Protein AF-A0AAN5PKY9-F1 (afdb_monomer)

Organism: Legionella pneumophila (NCBI:txid446)

Sequence (324 aa):
GQVLLGRAPAGTLLIATRYSKPISQLMADTLKPSDNLYADSLYLHAAAKIKGSPVDWKQAQPVIKNFLQQQTGIDLKDSNFTDGSGLSRYNLVTPAQTMALLKFLYQRFPLSYEYIAALPISGRDGTLQKRFKTPNQQGFVRAKTGTMTGMNSLSGYLYTANGHTLAFAMYINRLPGKPAGPGRPLLDALCTYFLQQSPTSSRLARVLSPHSRIKFQFNPTQIELQRVHQAKWRRLETAVRQVLRGQDVNVVYRGNELIVTDNQSNANSVWKALQSIGKKYSFAVALSSKVMPVTPSGKPLLLWVQAPLSENKAERTWIIREAV

Foldseek 3Di:
DDDDDDDDDPPDDDPDDDDDDDPLVLLLVCFQQLDQVSQQVVQQVVQCVQVVHGDDLVSSWVSVQVVCCQQQVQDCVVATDSGRSPPDPNGDDDFVSLLSVQVCLCQANPCSVSNQVSFHFACVGGPRVPHQNDPLRGRQDGWGWDWDAFKTKIWHWGQAPQGDIHTGIDIGGRDHDGRPDPVVVVVSVVSVVRNDDDPPPPPPPPPNDNDPHTPVVVDQDPVRVVVVLVVLQVVVLVLLCVLCPPPQWDWDDDDQKIKIKDQDPQPCSSVVSQQVCQVVAAKEKEKEAQDDRDDDDDDDHYHYDYHPDDPRRRIMIIIIHGDD

Radius of gyration: 29.83 Å; Cα contacts (8 Å, |Δi|>4): 464; chains: 1; bounding box: 67×59×76 Å

Mean predicted aligned error: 12.66 Å

Nearest PDB structures (foldseek):
  2exb-assembly1_A  TM=8.817E-01  e=1.622E-11  Escherichia coli
  3a3e-assembly1_B  TM=8.773E-01  e=4.771E-11  Haemophilus influenzae
  1w8y-assembly4_D  TM=8.716E-01  e=5.065E-11  Actinomadura sp. R39
  3a3d-assembly1_A  TM=8.834E-01  e=7.705E-11  Haemophilus influenzae
  3a3e-assembly1_A  TM=8.651E-01  e=6.437E-11  Haemophilus influenzae

Secondary structure (DSSP, 8-state):
------PPPTT-------PPPPHHHHHHHHHTTT-HHHHHHHHHHHHHHHHTS---HHHHHHHHHHHHHHHH----TT-B-S-SSS-STT-B--HHHHHHHHHHHHHT-TTHHHHHHHS-BTTTSGGGTTS--STTTTTSEEEEEEEETTEEEEEEEEE-TTS-EEEEEEEEE---S-TTSTHHHHHHHHHHHHHH------S-------PPPPGGGGSPPHHHHHHHHHHHHHHHHHHHHHHTTTSSEEEEEETTEEEEEE--S-THHHHHHHHHHTTTS-EEEEEEESS--S---SSSEEEEEEPP--S-TT-EEEEEEE--

InterPro domains:
  IPR000667 Peptidase S13, D-Ala-D-Ala carboxypeptidase C [PF02113] (1-174)
  IPR000667 Peptidase S13, D-Ala-D-Ala carboxypeptidase C [PR00922] (14-36)
  IPR000667 Peptidase S13, D-Ala-D-Ala carboxypeptidase C [PR00922] (73-87)
  IPR000667 Peptidase S13, D-Ala-D-Ala carboxypeptidase C [PR00922] (88-102)
  IPR000667 Peptidase S13, D-Ala-D-Ala carboxypeptidase C [PR00922] (151-164)
  IPR000667 Peptidase S13, D-Ala-D-Ala carboxypeptidase C [PTHR30023] (5-195)
  IPR000667 Peptidase S13, D-Ala-D-Ala carboxypeptidase C [TIGR00666] (2-173)
  IPR012338 Beta-lactamase/transpeptidase-like [G3DSA:3.40.710.10] (2-182)
  IPR012338 Beta-lactamase/transpeptidase-like [SSF56601] (6-197)

Solvent-accessible surface area (backbone atoms only — not comparable to full-atom values): 18709 Å² total; per-residue (Å²): 136,87,89,79,91,81,77,85,65,87,91,66,82,84,88,80,86,84,80,76,78,56,68,67,55,48,44,29,64,21,44,16,76,60,35,46,68,53,28,34,51,51,42,43,50,51,24,16,62,74,72,72,45,90,56,55,58,82,62,23,30,62,50,46,53,52,50,50,28,72,71,68,70,52,86,51,88,87,45,38,55,65,60,50,54,66,81,54,88,72,47,35,78,52,49,67,54,51,30,52,48,49,50,46,37,70,67,64,42,94,56,29,67,46,53,57,64,16,31,10,27,17,35,68,33,49,83,25,34,91,39,50,71,51,86,92,35,38,67,37,29,32,37,46,78,46,73,40,76,24,32,32,34,45,34,38,40,36,49,20,80,76,74,48,78,44,69,43,46,48,79,45,68,83,44,85,67,57,47,87,34,75,56,54,61,51,54,52,50,52,52,53,55,53,34,72,42,70,79,84,70,81,67,67,76,71,72,79,66,84,62,77,82,46,75,73,76,75,51,78,47,73,66,52,50,49,48,53,50,50,51,53,48,52,52,50,52,52,51,52,55,58,59,47,58,93,52,79,60,48,81,45,81,54,95,81,33,40,39,37,40,34,60,48,92,64,64,50,57,64,54,52,40,50,37,72,46,25,83,83,43,72,36,31,34,38,38,36,22,77,62,89,70,66,84,85,68,78,45,38,48,70,47,80,42,77,44,78,96,64,97,56,92,45,52,34,40,39,40,36,33,71,57,129

pLDDT: mean 87.16, std 11.8, range [44.19, 98.56]

Structure (mmCIF, N/CA/C/O backbone):
data_AF-A0AAN5PKY9-F1
#
_entry.id   AF-A0AAN5PKY9-F1
#
loop_
_atom_site.group_PDB
_atom_site.id
_atom_site.type_symbol
_atom_site.label_atom_id
_atom_site.label_alt_id
_atom_site.label_comp_id
_atom_site.label_asym_id
_atom_site.label_entity_id
_atom_site.label_seq_id
_atom_site.pdbx_PDB_ins_code
_atom_site.Cartn_x
_atom_site.Cartn_y
_atom_site.Cartn_z
_atom_site.occupancy
_atom_site.B_iso_or_equiv
_atom_site.auth_seq_id
_atom_site.auth_comp_id
_atom_site.auth_asym_id
_atom_site.auth_atom_id
_atom_site.pdbx_PDB_model_num
ATOM 1 N N . GLY A 1 1 ? -25.623 32.257 1.747 1.00 72.62 1 GLY A N 1
ATOM 2 C CA . GLY A 1 1 ? -24.844 32.260 3.004 1.00 72.62 1 GLY A CA 1
ATOM 3 C C . GLY A 1 1 ? -23.368 32.081 2.698 1.00 72.62 1 GLY A C 1
ATOM 4 O O . GLY A 1 1 ? -23.055 31.619 1.607 1.00 72.62 1 GLY A O 1
ATOM 5 N N . GLN A 1 2 ? -22.480 32.454 3.624 1.00 87.69 2 GLN A N 1
ATOM 6 C CA . GLN A 1 2 ? -21.031 32.233 3.504 1.00 87.69 2 GLN A CA 1
ATOM 7 C C . GLN A 1 2 ? -20.651 30.827 3.987 1.00 87.69 2 GLN A C 1
ATOM 9 O O . GLN A 1 2 ? -21.171 30.353 4.994 1.00 87.69 2 GLN A O 1
ATOM 14 N N . VAL A 1 3 ? -19.738 30.172 3.271 1.00 89.06 3 VAL A N 1
ATOM 15 C CA . VAL A 1 3 ? -19.136 28.893 3.670 1.00 89.06 3 VAL A CA 1
ATOM 16 C C . VAL A 1 3 ? -17.779 29.190 4.302 1.00 89.06 3 VAL A C 1
ATOM 18 O O . VAL A 1 3 ? -16.943 29.837 3.675 1.00 89.06 3 VAL A O 1
ATOM 21 N N . LEU A 1 4 ? -17.562 28.722 5.533 1.00 90.56 4 LEU A N 1
ATOM 22 C CA . LEU A 1 4 ? -16.325 28.925 6.290 1.00 90.56 4 LEU A CA 1
ATOM 23 C C . LEU A 1 4 ? -15.655 27.579 6.586 1.00 90.56 4 LEU A C 1
ATOM 25 O O . LEU A 1 4 ? -16.327 26.575 6.820 1.00 90.56 4 LEU A O 1
ATOM 29 N N . LEU A 1 5 ? -14.322 27.563 6.595 1.00 91.44 5 LEU A N 1
ATOM 30 C CA . LEU A 1 5 ? -13.541 26.402 7.021 1.00 91.44 5 LEU A CA 1
ATOM 31 C C . LEU A 1 5 ? -13.470 26.353 8.553 1.00 91.44 5 LEU A C 1
ATOM 33 O O . LEU A 1 5 ? -13.249 27.374 9.200 1.00 91.44 5 LEU A O 1
ATOM 37 N N . GLY A 1 6 ? -13.606 25.164 9.139 1.00 88.94 6 GLY A N 1
ATOM 38 C CA . GLY A 1 6 ? -13.540 24.988 10.589 1.00 88.94 6 GLY A CA 1
ATOM 39 C C . GLY A 1 6 ? -13.544 23.523 11.019 1.00 88.94 6 GLY A C 1
ATOM 40 O O . GLY A 1 6 ? -13.709 22.616 10.204 1.00 88.94 6 GLY A O 1
ATOM 41 N N . ARG A 1 7 ? -13.350 23.287 12.320 1.00 87.06 7 ARG A N 1
ATOM 42 C CA . ARG A 1 7 ? -13.553 21.970 12.941 1.00 87.06 7 ARG A CA 1
ATOM 43 C C . ARG A 1 7 ? -14.982 21.877 13.461 1.00 87.06 7 ARG A C 1
ATOM 45 O O . ARG A 1 7 ? -15.499 22.855 13.992 1.00 87.06 7 ARG A O 1
ATOM 52 N N . ALA A 1 8 ? -15.592 20.700 13.347 1.00 87.94 8 ALA A N 1
ATOM 53 C CA . ALA A 1 8 ? -16.882 20.445 13.978 1.00 87.94 8 ALA A CA 1
ATOM 54 C C . ALA A 1 8 ? -16.755 20.611 15.510 1.00 87.94 8 ALA A C 1
ATOM 56 O O . ALA A 1 8 ? -15.845 20.011 16.094 1.00 87.94 8 ALA A O 1
ATOM 57 N N . PRO A 1 9 ? -17.619 21.410 16.165 1.00 88.12 9 PRO A N 1
ATOM 58 C CA . PRO A 1 9 ? -17.618 21.541 17.619 1.00 88.12 9 PRO A CA 1
ATOM 59 C C . PRO A 1 9 ? -17.836 20.203 18.336 1.00 88.12 9 PRO A C 1
ATOM 61 O O . PRO A 1 9 ? -18.469 19.281 17.808 1.00 88.12 9 PRO A O 1
ATOM 64 N N . ALA A 1 10 ? -17.339 20.109 19.569 1.00 86.12 10 ALA A N 1
ATOM 65 C CA . ALA A 1 10 ? -17.632 18.975 20.439 1.00 86.12 10 ALA A CA 1
ATOM 66 C C . ALA A 1 10 ? -19.144 18.897 20.730 1.00 86.12 10 ALA A C 1
ATOM 68 O O . ALA A 1 10 ? -19.804 19.923 20.871 1.00 86.12 10 ALA A O 1
ATOM 69 N N . GLY A 1 11 ? -19.692 17.680 20.808 1.00 84.94 11 GLY A N 1
ATOM 70 C CA . GLY A 1 11 ? -21.125 17.459 21.055 1.00 84.94 11 GLY A CA 1
ATOM 71 C C . GLY A 1 11 ? -22.032 17.628 19.828 1.00 84.94 11 GLY A C 1
ATOM 72 O O . GLY A 1 11 ? -23.251 17.616 19.969 1.00 84.94 11 GLY A O 1
ATOM 73 N N . THR A 1 12 ? -21.467 17.769 18.626 1.00 88.75 12 THR A N 1
ATOM 74 C CA . THR A 1 12 ? -22.249 17.808 17.381 1.00 88.75 12 THR A CA 1
ATOM 75 C C . THR A 1 12 ? -22.923 16.466 17.079 1.00 88.75 12 THR A C 1
ATOM 77 O O . THR A 1 12 ? -22.346 15.396 17.277 1.00 88.75 12 THR A O 1
ATOM 80 N N . LEU A 1 13 ? -24.159 16.523 16.570 1.00 89.19 13 LEU A N 1
ATOM 81 C CA . LEU A 1 13 ? -24.895 15.342 16.124 1.00 89.19 13 LEU A CA 1
ATOM 82 C C . LEU A 1 13 ? -24.312 14.827 14.799 1.00 89.19 13 LEU A C 1
ATOM 84 O O . LEU A 1 13 ? -24.283 15.546 13.801 1.00 89.19 13 LEU A O 1
ATOM 88 N N . LEU A 1 14 ? -23.880 13.565 14.774 1.00 87.06 14 LEU A N 1
ATOM 89 C CA . LEU A 1 14 ? -23.449 12.889 13.552 1.00 87.06 14 LEU A CA 1
ATOM 90 C C . LEU A 1 14 ? -24.666 12.581 12.668 1.00 87.06 14 LEU A C 1
ATOM 92 O O . LEU A 1 14 ? -25.449 11.691 12.984 1.00 87.06 14 LEU A O 1
ATOM 96 N N . 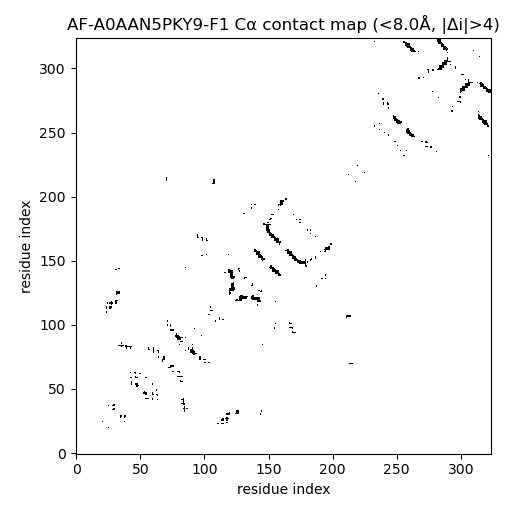ILE A 1 15 ? -24.803 13.300 11.552 1.00 92.00 15 ILE A N 1
ATOM 97 C CA . ILE A 1 15 ? -25.944 13.145 10.632 1.00 92.00 15 ILE A CA 1
ATOM 98 C C . ILE A 1 15 ? -25.708 12.008 9.627 1.00 92.00 15 ILE A C 1
ATOM 100 O O . ILE A 1 15 ? -26.628 11.263 9.301 1.00 92.00 15 ILE A O 1
ATOM 104 N N . ALA A 1 16 ? -24.478 11.852 9.130 1.00 89.12 16 ALA A N 1
ATOM 105 C CA . ALA A 1 16 ? -24.133 10.822 8.153 1.00 89.12 16 ALA A CA 1
ATOM 106 C C . ALA A 1 16 ? -22.654 10.433 8.243 1.00 89.12 16 ALA A C 1
ATOM 108 O O . ALA A 1 16 ? -21.799 11.249 8.580 1.00 89.12 16 ALA A O 1
ATOM 109 N N . THR A 1 17 ? -22.345 9.182 7.893 1.00 90.75 17 THR A N 1
ATOM 110 C CA . THR A 1 17 ? -20.971 8.686 7.736 1.00 90.75 17 THR A CA 1
ATOM 111 C C . THR A 1 17 ? -20.800 8.090 6.349 1.00 90.75 17 THR A C 1
ATOM 113 O O . THR A 1 17 ? -21.673 7.374 5.863 1.00 90.75 17 THR A O 1
ATOM 116 N N . ARG A 1 18 ? -19.649 8.346 5.725 1.00 91.75 18 ARG A N 1
ATOM 117 C CA . ARG A 1 18 ? -19.259 7.733 4.457 1.00 91.75 18 ARG A CA 1
ATOM 118 C C . ARG A 1 18 ? -17.871 7.129 4.590 1.00 91.75 18 ARG A C 1
ATOM 120 O O . ARG A 1 18 ? -16.939 7.802 5.021 1.00 91.75 18 ARG A O 1
ATOM 127 N N . TYR A 1 19 ? -17.740 5.876 4.180 1.00 90.56 19 TYR A N 1
ATOM 128 C CA . TYR A 1 19 ? -16.465 5.168 4.161 1.00 90.56 19 TYR A CA 1
ATOM 129 C C . TYR A 1 19 ? -15.865 5.192 2.753 1.00 90.56 19 TYR A C 1
ATOM 131 O O . TYR A 1 19 ? -16.588 5.176 1.755 1.00 90.56 19 TYR A O 1
ATOM 139 N N . SER A 1 20 ? -14.535 5.246 2.668 1.00 92.12 20 SER A N 1
ATOM 140 C CA . SER A 1 20 ? -13.818 5.051 1.407 1.00 92.12 20 SER A CA 1
ATOM 141 C C . SER A 1 20 ? -13.892 3.589 0.955 1.00 92.12 20 SER A C 1
ATOM 143 O O . SER A 1 20 ? -14.280 2.700 1.717 1.00 92.12 20 SER A O 1
ATOM 145 N N . LYS A 1 21 ? -13.411 3.317 -0.264 1.00 93.06 21 LYS A N 1
ATOM 146 C CA . LYS A 1 21 ? -13.071 1.949 -0.673 1.00 93.06 21 LYS A CA 1
ATOM 147 C C . LYS A 1 21 ? -12.042 1.333 0.297 1.00 93.06 21 LYS A C 1
ATOM 149 O O . LYS A 1 21 ? -11.255 2.073 0.900 1.00 93.06 21 LYS A O 1
ATOM 154 N N . PRO A 1 22 ? -12.018 -0.004 0.446 1.00 92.38 22 PRO A N 1
ATOM 155 C CA . PRO A 1 22 ? -10.980 -0.684 1.213 1.00 92.38 22 PRO A CA 1
ATOM 156 C C . PRO A 1 22 ? -9.602 -0.512 0.561 1.00 92.38 22 PRO A C 1
ATOM 158 O O . PRO A 1 22 ? -9.492 -0.321 -0.652 1.00 92.38 22 PRO A O 1
ATOM 161 N N . ILE A 1 23 ? -8.535 -0.648 1.359 1.00 93.25 23 ILE A N 1
ATOM 162 C CA . ILE A 1 23 ? -7.153 -0.467 0.885 1.00 93.25 23 ILE A CA 1
ATOM 163 C C . ILE A 1 23 ? -6.795 -1.397 -0.284 1.00 93.25 23 ILE A C 1
ATOM 165 O O . ILE A 1 23 ? -6.060 -0.989 -1.173 1.00 93.25 23 ILE A O 1
ATOM 169 N N . SER A 1 24 ? -7.364 -2.605 -0.337 1.00 91.75 24 SER A N 1
ATOM 170 C CA . SER A 1 24 ? -7.172 -3.556 -1.440 1.00 91.75 24 SER A CA 1
ATOM 171 C C . SER A 1 24 ? -7.603 -3.002 -2.799 1.00 91.75 24 SER A C 1
ATOM 173 O O . SER A 1 24 ? -6.947 -3.272 -3.800 1.00 91.75 24 SER A O 1
ATOM 175 N N . GLN A 1 25 ? -8.660 -2.189 -2.836 1.00 93.19 25 GLN A N 1
ATOM 176 C CA . GLN A 1 25 ? -9.119 -1.524 -4.057 1.00 93.19 25 GLN A CA 1
ATOM 177 C C . GLN A 1 25 ? -8.370 -0.214 -4.298 1.00 93.19 25 GLN A C 1
ATOM 179 O O . GLN A 1 25 ? -7.956 0.049 -5.424 1.00 93.19 25 GLN A O 1
ATOM 184 N N . LEU A 1 26 ? -8.128 0.569 -3.238 1.00 96.38 26 LEU A N 1
ATOM 185 C CA . LEU A 1 26 ? -7.355 1.810 -3.346 1.00 96.38 26 LEU A CA 1
ATOM 186 C C . LEU A 1 26 ? -5.945 1.549 -3.891 1.00 96.38 26 LEU A C 1
ATOM 188 O O . LEU A 1 26 ? -5.447 2.355 -4.661 1.00 96.38 26 LEU A O 1
ATOM 192 N N . MET A 1 27 ? -5.321 0.409 -3.569 1.00 96.38 27 MET A N 1
ATOM 193 C CA . MET A 1 27 ? -4.035 0.022 -4.161 1.00 96.38 27 MET A CA 1
ATOM 194 C C . MET A 1 27 ? -4.090 -0.021 -5.691 1.00 96.38 27 MET A C 1
ATOM 196 O O . MET A 1 27 ? -3.160 0.457 -6.334 1.00 96.38 27 MET A O 1
ATOM 200 N N . ALA A 1 28 ? -5.151 -0.577 -6.283 1.00 96.12 28 ALA A N 1
ATOM 201 C CA . ALA A 1 28 ? -5.294 -0.642 -7.737 1.00 96.12 28 ALA A CA 1
ATOM 202 C C . ALA A 1 28 ? -5.573 0.743 -8.338 1.00 96.12 28 ALA A C 1
ATOM 204 O O . ALA A 1 28 ? -4.950 1.091 -9.344 1.00 96.12 28 ALA A O 1
ATOM 205 N N . ASP A 1 29 ? -6.433 1.534 -7.683 1.00 96.88 29 ASP A N 1
ATOM 206 C CA . ASP A 1 29 ? -6.721 2.926 -8.056 1.00 96.88 29 ASP A CA 1
ATOM 207 C C . ASP A 1 29 ? -5.441 3.789 -8.027 1.00 96.88 29 ASP A C 1
ATOM 209 O O . ASP A 1 29 ? -5.276 4.670 -8.863 1.00 96.88 29 ASP A O 1
ATOM 213 N N . THR A 1 30 ? -4.486 3.494 -7.137 1.00 98.00 30 THR A N 1
ATOM 214 C CA . THR A 1 30 ? -3.185 4.180 -7.079 1.00 98.00 30 THR A CA 1
ATOM 215 C C . THR A 1 30 ? -2.182 3.627 -8.098 1.00 98.00 30 THR A C 1
ATOM 217 O O . THR A 1 30 ? -1.585 4.370 -8.880 1.00 98.00 30 THR A O 1
ATOM 220 N N . LEU A 1 31 ? -1.934 2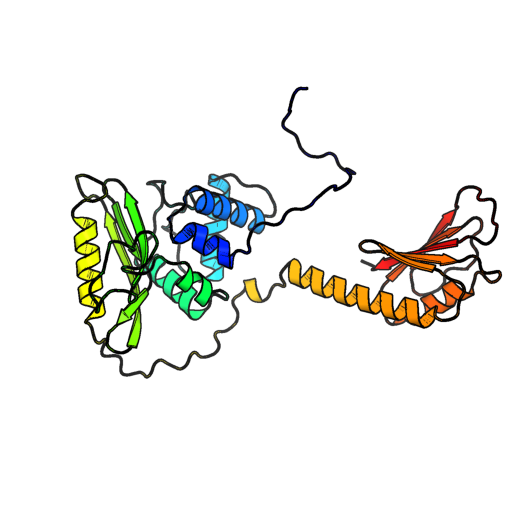.313 -8.086 1.00 98.19 31 LEU A N 1
ATOM 221 C CA . LEU A 1 31 ? -0.775 1.707 -8.751 1.00 98.19 31 LEU A CA 1
ATOM 222 C C . LEU A 1 31 ? -0.957 1.551 -10.263 1.00 98.19 31 LEU A C 1
ATOM 224 O O . LEU A 1 31 ? 0.016 1.764 -10.995 1.00 98.19 31 LEU A O 1
ATOM 228 N N . LYS A 1 32 ? -2.166 1.207 -10.740 1.00 97.50 32 LYS A N 1
ATOM 229 C CA . LYS A 1 32 ? -2.429 0.994 -12.175 1.00 97.50 32 LYS A CA 1
ATOM 230 C C . LYS A 1 32 ? -2.289 2.278 -12.996 1.00 97.50 32 LYS A C 1
ATOM 232 O O . LYS A 1 32 ? -1.519 2.256 -13.962 1.00 97.50 32 LYS A O 1
ATOM 237 N N . PRO A 1 33 ? -2.981 3.383 -12.652 1.00 97.44 33 PRO A N 1
ATOM 238 C CA . PRO A 1 33 ? -2.837 4.638 -13.383 1.00 97.44 33 PRO A CA 1
ATOM 239 C C . PRO A 1 33 ? -1.611 5.446 -12.944 1.00 97.44 33 PRO A C 1
ATOM 241 O O . PRO A 1 33 ? -1.231 6.369 -13.657 1.00 97.44 33 PRO A O 1
ATOM 244 N N . SER A 1 34 ? -0.957 5.087 -11.829 1.00 97.00 34 SER A N 1
ATOM 245 C CA . SER A 1 34 ? 0.075 5.908 -11.184 1.00 97.00 34 SER A CA 1
ATOM 246 C C . SER A 1 34 ? -0.478 7.234 -10.651 1.00 97.00 34 SER A C 1
ATOM 248 O O . SER A 1 34 ? 0.081 8.291 -10.937 1.00 97.00 34 SER A O 1
ATOM 250 N N . ASP A 1 35 ? -1.581 7.175 -9.903 1.00 98.12 35 ASP A N 1
ATOM 251 C CA . ASP A 1 35 ? -2.239 8.366 -9.367 1.00 98.12 35 ASP A CA 1
ATOM 252 C C . ASP A 1 35 ? -1.440 8.964 -8.198 1.00 98.12 35 ASP A C 1
ATOM 254 O O . ASP A 1 35 ? -1.306 8.366 -7.125 1.00 98.12 35 ASP A O 1
ATOM 258 N N . ASN A 1 36 ? -0.894 10.160 -8.425 1.00 97.38 36 ASN A N 1
ATOM 259 C CA . ASN A 1 36 ? -0.038 10.837 -7.456 1.00 97.38 36 ASN A CA 1
ATOM 260 C C . ASN A 1 36 ? -0.828 11.322 -6.238 1.00 97.38 36 ASN A C 1
ATOM 262 O O . ASN A 1 36 ? -0.337 11.202 -5.119 1.00 97.38 36 ASN A O 1
ATOM 266 N N . LEU A 1 37 ? -2.059 11.810 -6.433 1.00 97.06 37 LEU A N 1
ATOM 267 C CA . LEU A 1 37 ? -2.887 12.331 -5.346 1.00 97.06 37 LEU A CA 1
ATOM 268 C C . LEU A 1 37 ? -3.237 11.222 -4.353 1.00 97.06 37 LEU A C 1
ATOM 270 O O . LEU A 1 37 ? -3.158 11.429 -3.140 1.00 97.06 37 LEU A O 1
ATOM 274 N N . TYR A 1 38 ? -3.587 10.037 -4.853 1.00 97.38 38 TYR A N 1
ATOM 275 C CA . TYR A 1 38 ? -3.834 8.876 -4.006 1.00 97.38 38 TYR A CA 1
ATOM 276 C C . TYR A 1 38 ? -2.560 8.437 -3.281 1.00 97.38 38 TYR A C 1
ATOM 278 O O . TYR A 1 38 ? -2.612 8.186 -2.077 1.00 97.38 38 TYR A O 1
ATOM 286 N N . ALA A 1 39 ? -1.422 8.363 -3.978 1.00 98.00 39 ALA A N 1
ATOM 287 C CA . ALA A 1 39 ? -0.153 7.953 -3.374 1.00 98.00 39 ALA A CA 1
ATOM 288 C C . ALA A 1 39 ? 0.259 8.883 -2.219 1.00 98.00 39 ALA A C 1
ATOM 290 O O . ALA A 1 39 ? 0.566 8.422 -1.119 1.00 98.00 39 ALA A O 1
ATOM 291 N N . ASP A 1 40 ? 0.175 10.189 -2.446 1.00 98.06 40 ASP A N 1
ATOM 292 C CA . ASP A 1 40 ? 0.505 11.233 -1.483 1.00 98.06 40 ASP A CA 1
ATOM 293 C C . ASP A 1 40 ? -0.478 11.289 -0.303 1.00 98.06 40 ASP A C 1
ATOM 295 O O . ASP A 1 40 ? -0.070 11.379 0.859 1.00 98.06 40 ASP A O 1
ATOM 299 N N . SER A 1 41 ? -1.778 11.139 -0.575 1.00 96.94 41 SER A N 1
ATOM 300 C CA . SER A 1 41 ? -2.807 11.075 0.470 1.00 96.94 41 SER A CA 1
ATOM 301 C C . SER A 1 41 ? -2.628 9.848 1.362 1.00 96.94 41 SER A C 1
ATOM 303 O O . SER A 1 41 ? -2.716 9.951 2.586 1.00 96.94 41 SER A O 1
ATOM 305 N N . LEU A 1 42 ? -2.345 8.683 0.769 1.00 96.88 42 LEU A N 1
ATOM 306 C CA . LEU A 1 42 ? -2.083 7.447 1.508 1.00 96.88 42 LEU A CA 1
ATOM 307 C C . LEU A 1 42 ? -0.800 7.549 2.337 1.00 96.88 42 LEU A C 1
ATOM 309 O O . LEU A 1 42 ? -0.779 7.074 3.471 1.00 96.88 42 LEU A O 1
ATOM 313 N N . TYR A 1 43 ? 0.239 8.192 1.803 1.00 97.75 43 TYR A N 1
ATOM 314 C CA . TYR A 1 43 ? 1.507 8.418 2.490 1.00 97.75 43 TYR A CA 1
ATOM 315 C C . TYR A 1 43 ? 1.337 9.261 3.760 1.00 97.75 43 TYR A C 1
ATOM 317 O O . TYR A 1 43 ? 1.694 8.817 4.856 1.00 97.75 43 TYR A O 1
ATOM 325 N N . LEU A 1 44 ? 0.708 10.436 3.643 1.00 98.00 44 LEU A N 1
ATOM 326 C CA . LEU A 1 44 ? 0.430 11.302 4.791 1.00 98.00 44 LEU A CA 1
ATOM 327 C C . LEU A 1 44 ? -0.557 10.656 5.770 1.00 98.00 44 LEU A C 1
ATOM 329 O O . LEU A 1 44 ? -0.361 10.739 6.983 1.00 98.00 44 LEU A O 1
ATOM 333 N N . HIS A 1 45 ? -1.587 9.966 5.269 1.00 96.19 45 HIS A N 1
ATOM 334 C CA . HIS A 1 45 ? -2.549 9.263 6.118 1.00 96.19 45 HIS A CA 1
ATOM 335 C C . HIS A 1 45 ? -1.887 8.142 6.930 1.00 96.19 45 HIS A C 1
ATOM 337 O O . HIS A 1 45 ? -2.141 8.017 8.130 1.00 96.19 45 HIS A O 1
ATOM 343 N N . ALA A 1 46 ? -1.015 7.345 6.306 1.00 96.19 46 ALA A N 1
ATOM 344 C CA . ALA A 1 46 ? -0.265 6.298 6.990 1.00 96.19 46 ALA A CA 1
ATOM 345 C C . ALA A 1 46 ? 0.641 6.889 8.076 1.00 96.19 46 ALA A C 1
ATOM 347 O O . ALA A 1 46 ? 0.620 6.418 9.214 1.00 96.19 46 ALA A O 1
ATOM 348 N N . ALA A 1 47 ? 1.376 7.956 7.760 1.00 97.19 47 ALA A N 1
ATOM 349 C CA . ALA A 1 47 ? 2.255 8.622 8.713 1.00 97.19 47 ALA A CA 1
ATOM 350 C C . ALA A 1 47 ? 1.478 9.214 9.901 1.00 97.19 47 ALA A C 1
ATOM 352 O O . ALA A 1 47 ? 1.850 8.986 11.053 1.00 97.19 47 ALA A O 1
ATOM 353 N N . ALA A 1 48 ? 0.357 9.894 9.639 1.00 96.50 48 ALA A N 1
ATOM 354 C CA . ALA A 1 48 ? -0.511 10.434 10.682 1.00 96.50 48 ALA A CA 1
ATOM 355 C C . ALA A 1 48 ? -1.077 9.328 11.584 1.00 96.50 48 ALA A C 1
ATOM 357 O O . ALA A 1 48 ? -1.123 9.473 12.805 1.00 96.50 48 ALA A O 1
ATOM 358 N N . LYS A 1 49 ? -1.459 8.188 10.997 1.00 94.75 49 LYS A N 1
ATOM 359 C CA . LYS A 1 49 ? -1.976 7.031 11.734 1.00 94.75 49 LYS A CA 1
ATOM 360 C C . LYS A 1 49 ? -0.917 6.363 12.610 1.00 94.75 49 LYS A C 1
ATOM 362 O O . LYS A 1 49 ? -1.238 5.956 13.720 1.00 94.75 49 LYS A O 1
ATOM 367 N N . ILE A 1 50 ? 0.325 6.259 12.133 1.00 93.88 50 ILE A N 1
ATOM 368 C CA . ILE A 1 50 ? 1.445 5.700 12.906 1.00 93.88 50 ILE A CA 1
ATOM 369 C C . ILE A 1 50 ? 1.828 6.639 14.056 1.00 93.88 50 ILE A C 1
ATOM 371 O O . ILE A 1 50 ? 2.056 6.178 15.170 1.00 93.88 50 ILE A O 1
ATOM 375 N N . LYS A 1 51 ? 1.879 7.952 13.799 1.00 93.44 51 LYS A N 1
ATOM 376 C CA . LYS A 1 51 ? 2.225 8.964 14.808 1.00 93.44 51 LYS A CA 1
ATOM 377 C C . LYS A 1 51 ? 1.091 9.226 15.811 1.00 93.44 51 LYS A C 1
ATOM 379 O O . LYS A 1 51 ? 1.355 9.683 16.917 1.00 93.44 51 LYS A O 1
ATOM 384 N N . GLY A 1 52 ? -0.163 8.981 15.426 1.00 92.62 52 GLY A N 1
ATOM 385 C CA . GLY A 1 52 ? -1.354 9.279 16.232 1.00 92.62 52 GLY A CA 1
ATOM 386 C C . GLY A 1 52 ? -1.826 10.738 16.155 1.00 92.62 52 GLY A C 1
ATOM 387 O O . GLY A 1 52 ? -2.702 11.140 16.913 1.00 92.62 52 GLY A O 1
ATOM 388 N N . SER A 1 53 ? -1.260 11.546 15.257 1.00 90.25 53 SER A N 1
ATOM 389 C CA . SER A 1 53 ? -1.634 12.950 15.044 1.00 90.25 53 SER A CA 1
ATOM 390 C C . SER A 1 53 ? -1.354 13.377 13.598 1.00 9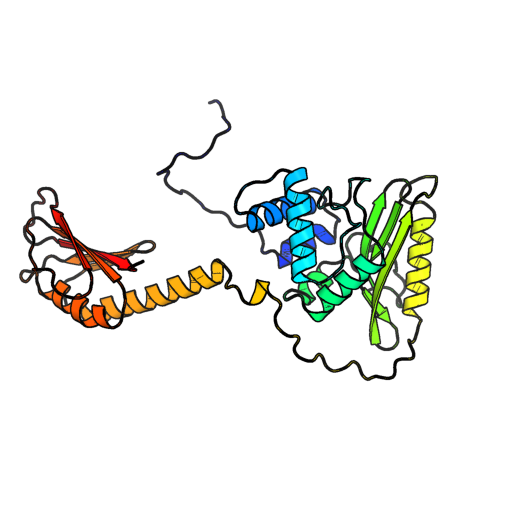0.25 53 SER A C 1
ATOM 392 O O . SER A 1 53 ? -0.540 12.732 12.932 1.00 90.25 53 SER A O 1
ATOM 394 N N . PRO A 1 54 ? -2.008 14.438 13.082 1.00 92.25 54 PRO A N 1
ATOM 395 C CA . PRO A 1 54 ? -1.704 14.974 11.757 1.00 92.25 54 PRO A CA 1
ATOM 396 C C . PRO A 1 54 ? -0.215 15.303 11.592 1.00 92.25 54 PRO A C 1
ATOM 398 O O . PRO A 1 54 ? 0.442 15.753 12.533 1.00 92.25 54 PRO A O 1
ATOM 401 N N . VAL A 1 55 ? 0.303 15.086 10.383 1.00 94.44 55 VAL A N 1
ATOM 402 C CA . VAL A 1 55 ? 1.698 15.355 10.020 1.00 94.44 55 VAL A CA 1
ATOM 403 C C . VAL A 1 55 ? 1.779 16.160 8.736 1.00 94.44 55 VAL A C 1
ATOM 405 O O . VAL A 1 55 ? 0.937 16.015 7.851 1.00 94.44 55 VAL A O 1
ATOM 408 N N . ASP A 1 56 ? 2.825 16.970 8.632 1.00 95.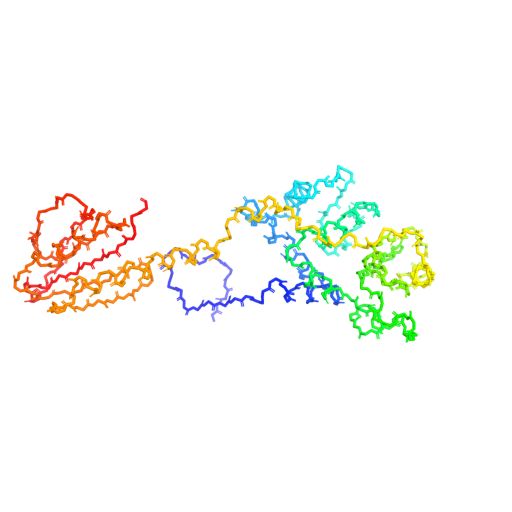94 56 ASP A N 1
ATOM 409 C CA . ASP A 1 56 ? 3.294 17.494 7.353 1.00 95.94 56 ASP A CA 1
ATOM 410 C C . ASP A 1 56 ? 4.283 16.518 6.681 1.00 95.94 56 ASP A C 1
ATOM 412 O O . ASP A 1 56 ? 4.645 15.475 7.232 1.00 95.94 56 ASP A O 1
ATOM 416 N N . TRP A 1 57 ? 4.751 16.871 5.485 1.00 96.44 57 TRP A N 1
ATOM 417 C CA . TRP A 1 57 ? 5.698 16.082 4.694 1.00 96.44 57 TRP A CA 1
ATOM 418 C C . TRP A 1 57 ? 7.026 15.793 5.404 1.00 96.44 57 TRP A C 1
ATOM 420 O O . TRP A 1 57 ? 7.507 14.657 5.383 1.00 96.44 57 TRP A O 1
ATOM 430 N N . LYS A 1 58 ? 7.609 16.802 6.066 1.00 95.88 58 LYS A N 1
ATOM 431 C CA . LYS A 1 58 ? 8.901 16.677 6.761 1.00 95.88 58 LYS A CA 1
ATOM 432 C C . LYS A 1 58 ? 8.776 15.757 7.968 1.00 95.88 58 LYS A C 1
ATOM 434 O O . LYS A 1 58 ? 9.687 14.989 8.260 1.00 95.88 58 LYS A O 1
ATOM 439 N N . GLN A 1 59 ? 7.638 15.816 8.654 1.00 97.00 59 GLN A N 1
ATOM 440 C CA . GLN A 1 59 ? 7.311 14.935 9.767 1.00 97.00 59 GLN A CA 1
ATOM 441 C C . GLN A 1 59 ? 6.967 13.513 9.304 1.00 97.00 59 GLN A C 1
ATOM 443 O O . GLN A 1 59 ? 7.285 12.555 10.008 1.00 97.00 59 GLN A O 1
ATOM 448 N N . ALA A 1 60 ? 6.333 13.355 8.139 1.00 97.56 60 ALA A N 1
ATOM 449 C CA . ALA A 1 60 ? 5.936 12.055 7.608 1.00 97.56 60 ALA A CA 1
ATOM 450 C C . ALA A 1 60 ? 7.135 11.186 7.198 1.00 97.56 60 ALA A C 1
ATOM 452 O O . ALA A 1 60 ? 7.148 9.990 7.497 1.00 97.56 60 ALA A O 1
ATOM 453 N N . GLN A 1 61 ? 8.163 11.783 6.585 1.00 97.00 61 GLN A N 1
ATOM 454 C CA . GLN A 1 61 ? 9.361 11.078 6.114 1.00 97.00 61 GLN A CA 1
ATOM 455 C C . GLN A 1 61 ? 10.007 10.147 7.156 1.00 97.00 61 GLN A C 1
ATOM 457 O O . GLN A 1 61 ? 10.095 8.941 6.894 1.00 97.00 61 GLN A O 1
ATOM 462 N N . PRO A 1 62 ? 10.479 10.631 8.322 1.00 96.62 62 PRO A N 1
ATOM 463 C CA . PRO A 1 62 ? 11.122 9.762 9.302 1.00 96.62 62 PRO A CA 1
ATOM 464 C C . PRO A 1 62 ? 10.150 8.723 9.876 1.00 96.62 62 PRO A C 1
ATOM 466 O O . PRO A 1 62 ? 10.566 7.601 10.156 1.00 96.62 62 PRO A O 1
ATOM 469 N N . VAL A 1 63 ? 8.857 9.051 10.002 1.00 96.69 63 VAL A N 1
ATOM 470 C CA . VAL A 1 63 ? 7.830 8.117 10.490 1.00 96.69 63 VAL A CA 1
ATOM 471 C C . VAL A 1 63 ? 7.687 6.926 9.544 1.00 96.69 63 VAL A C 1
ATOM 473 O O . VAL A 1 63 ? 7.772 5.780 9.988 1.00 96.69 63 VAL A O 1
ATOM 476 N N . ILE A 1 64 ? 7.523 7.176 8.242 1.00 97.19 64 ILE A N 1
ATOM 477 C CA . ILE A 1 64 ? 7.368 6.113 7.241 1.00 97.19 64 ILE A CA 1
ATOM 478 C C . ILE A 1 64 ? 8.658 5.313 7.081 1.00 97.19 64 ILE A C 1
ATOM 480 O O . ILE A 1 64 ? 8.610 4.083 7.078 1.00 97.19 64 ILE A O 1
ATOM 484 N N . LYS A 1 65 ? 9.812 5.987 7.004 1.00 96.50 65 LYS A N 1
ATOM 485 C CA . LYS A 1 65 ? 11.122 5.333 6.885 1.00 96.50 65 LYS A CA 1
ATOM 486 C C . LYS A 1 65 ? 11.379 4.370 8.046 1.00 96.50 65 LYS A C 1
ATOM 488 O O . LYS A 1 65 ? 11.670 3.197 7.813 1.00 96.50 65 LYS A O 1
ATOM 493 N N . ASN A 1 66 ? 11.206 4.839 9.283 1.00 95.69 66 ASN A N 1
ATOM 494 C CA . ASN A 1 66 ? 11.426 4.024 10.477 1.00 95.69 66 ASN A CA 1
ATOM 495 C C . ASN A 1 66 ? 10.420 2.877 10.567 1.00 95.69 66 ASN A C 1
ATOM 497 O O . ASN A 1 66 ? 10.805 1.751 10.878 1.00 95.69 66 ASN A O 1
ATOM 501 N N . PHE A 1 67 ? 9.147 3.136 10.256 1.00 94.94 67 PHE A N 1
ATOM 502 C CA . PHE A 1 67 ? 8.132 2.090 10.208 1.00 94.94 67 PHE A CA 1
ATOM 503 C C . PHE A 1 67 ? 8.511 0.996 9.203 1.00 94.94 67 PHE A C 1
ATOM 505 O O . PHE A 1 67 ? 8.528 -0.182 9.560 1.00 94.94 67 PHE A O 1
ATOM 512 N N . LEU A 1 68 ? 8.869 1.367 7.969 1.00 94.69 68 LEU A N 1
ATOM 513 C CA . LEU A 1 68 ? 9.221 0.411 6.922 1.00 94.69 68 LEU A CA 1
ATOM 514 C C . LEU A 1 68 ? 10.447 -0.420 7.315 1.00 94.69 68 LEU A C 1
ATOM 516 O O . LEU A 1 68 ? 10.408 -1.646 7.206 1.00 94.69 68 LEU A O 1
ATOM 520 N N . GLN A 1 69 ? 11.495 0.217 7.839 1.00 95.56 69 GLN A N 1
ATOM 521 C CA . GLN A 1 69 ? 12.695 -0.469 8.323 1.00 95.56 69 GLN A CA 1
ATOM 522 C C . GLN A 1 69 ? 12.375 -1.439 9.470 1.00 95.56 69 GLN A C 1
ATOM 524 O O . GLN A 1 69 ? 12.801 -2.589 9.433 1.00 95.56 69 GLN A O 1
ATOM 529 N N . GLN A 1 70 ? 11.557 -1.032 10.445 1.00 93.31 70 GLN A N 1
ATOM 530 C CA . GLN A 1 70 ? 11.154 -1.898 11.559 1.00 93.31 70 GLN A CA 1
ATOM 531 C C . GLN A 1 70 ? 10.307 -3.100 11.120 1.00 93.31 70 GLN A C 1
ATOM 533 O O . GLN A 1 70 ? 10.425 -4.171 11.713 1.00 93.31 70 GLN A O 1
ATOM 538 N N . GLN A 1 71 ? 9.435 -2.941 10.118 1.00 89.69 71 GLN A N 1
ATOM 539 C CA . GLN A 1 71 ? 8.580 -4.041 9.656 1.00 89.69 71 GLN A CA 1
ATOM 540 C C . GLN A 1 71 ? 9.301 -5.005 8.711 1.00 89.69 71 GLN A C 1
ATOM 542 O O . GLN A 1 71 ? 8.982 -6.193 8.694 1.00 89.69 71 GLN A O 1
ATOM 547 N N . THR A 1 72 ? 10.241 -4.499 7.910 1.00 92.81 72 THR A N 1
ATOM 548 C CA . THR A 1 72 ? 10.872 -5.273 6.830 1.00 92.81 72 THR A CA 1
ATOM 549 C C . THR A 1 72 ? 12.287 -5.740 7.152 1.00 92.81 72 THR A C 1
ATOM 551 O O . THR A 1 72 ? 12.740 -6.721 6.569 1.00 92.81 72 THR A O 1
ATOM 554 N N . GLY A 1 73 ? 12.987 -5.052 8.058 1.00 93.94 73 GLY A N 1
ATOM 555 C CA . GLY A 1 73 ? 14.416 -5.241 8.308 1.00 93.94 73 GLY A CA 1
ATOM 556 C C . GLY A 1 73 ? 15.324 -4.681 7.206 1.00 93.94 73 GLY A C 1
ATOM 557 O O . GLY A 1 73 ? 16.530 -4.896 7.257 1.00 93.94 73 GLY A O 1
ATOM 558 N N . ILE A 1 74 ? 14.775 -3.987 6.203 1.00 95.88 74 ILE A N 1
ATOM 559 C CA . ILE A 1 74 ? 15.556 -3.389 5.114 1.00 95.88 74 ILE A CA 1
ATOM 560 C C . ILE A 1 74 ? 16.321 -2.182 5.660 1.00 95.88 74 ILE A C 1
ATOM 562 O O . ILE A 1 74 ? 15.719 -1.303 6.277 1.00 95.88 74 ILE A O 1
ATOM 566 N N . ASP A 1 75 ? 17.629 -2.113 5.403 1.00 96.19 75 ASP A N 1
ATOM 567 C CA . ASP A 1 75 ? 18.413 -0.921 5.717 1.00 96.19 75 ASP A CA 1
ATOM 568 C C . ASP A 1 75 ? 18.039 0.225 4.770 1.00 96.19 75 ASP A C 1
ATOM 570 O O . ASP A 1 75 ? 18.223 0.148 3.550 1.00 96.19 75 ASP A O 1
ATOM 574 N N . LEU A 1 76 ? 17.483 1.285 5.352 1.00 95.94 76 LEU A N 1
ATOM 575 C CA . LEU A 1 76 ? 17.029 2.479 4.654 1.00 95.94 76 LEU A CA 1
ATOM 576 C C . LEU A 1 76 ? 17.858 3.709 5.030 1.00 95.94 76 LEU A C 1
ATOM 578 O O . LEU A 1 76 ? 17.431 4.817 4.713 1.00 95.94 76 LEU A O 1
ATOM 582 N N . LYS A 1 77 ? 19.015 3.565 5.698 1.00 91.75 77 LYS A N 1
ATOM 583 C CA . LYS A 1 77 ? 19.829 4.692 6.194 1.00 91.75 77 LYS A CA 1
ATOM 584 C C . LYS A 1 77 ? 20.038 5.779 5.137 1.00 91.75 77 LYS A C 1
ATOM 586 O O . LYS A 1 77 ? 19.724 6.936 5.419 1.00 91.75 77 LYS A O 1
ATOM 591 N N . ASP A 1 78 ? 20.387 5.386 3.916 1.00 90.94 78 ASP A N 1
ATOM 592 C CA . ASP A 1 78 ? 20.659 6.301 2.797 1.00 90.94 78 ASP A CA 1
ATOM 593 C C . ASP A 1 78 ? 19.441 6.557 1.886 1.00 90.94 78 ASP A C 1
ATOM 595 O O . ASP A 1 78 ? 19.548 7.211 0.850 1.00 90.94 78 ASP A O 1
ATOM 599 N N . SER A 1 79 ? 18.259 6.053 2.257 1.00 95.56 79 SER A N 1
ATOM 600 C CA . SER A 1 79 ? 17.012 6.315 1.533 1.00 95.56 79 SER A CA 1
ATOM 601 C C . SER A 1 79 ? 16.342 7.611 1.976 1.00 95.56 79 SER A C 1
ATOM 603 O O . SER A 1 79 ? 16.375 7.981 3.158 1.00 95.56 79 SER A O 1
ATOM 605 N N . ASN A 1 80 ? 15.633 8.238 1.040 1.00 96.12 80 ASN A N 1
ATOM 606 C CA . ASN A 1 80 ? 14.819 9.421 1.269 1.00 96.12 80 ASN A CA 1
ATOM 607 C C . ASN A 1 80 ? 13.429 9.271 0.626 1.00 96.12 80 ASN A C 1
ATOM 609 O O . ASN A 1 80 ? 13.331 8.951 -0.557 1.00 96.12 80 ASN A O 1
ATOM 613 N N . PHE A 1 81 ? 12.376 9.526 1.407 1.00 95.19 81 PHE A N 1
ATOM 614 C CA . PHE A 1 81 ? 10.969 9.474 0.993 1.00 95.19 81 PHE A CA 1
ATOM 615 C C . PHE A 1 81 ? 10.324 10.834 1.272 1.00 95.19 81 PHE A C 1
ATOM 617 O O . PHE A 1 81 ? 9.716 11.062 2.315 1.00 95.19 81 PHE A O 1
ATOM 624 N N . THR A 1 82 ? 10.537 11.788 0.379 1.00 95.44 82 THR A N 1
ATOM 625 C CA . THR A 1 82 ? 10.006 13.149 0.543 1.00 95.44 82 THR A CA 1
ATOM 626 C C . THR A 1 82 ? 8.507 13.246 0.259 1.00 95.44 82 THR A C 1
ATOM 628 O O . THR A 1 82 ? 7.850 14.128 0.805 1.00 95.44 82 THR A O 1
ATOM 631 N N . ASP A 1 83 ? 7.964 12.331 -0.546 1.00 96.75 83 ASP A N 1
ATOM 632 C CA . ASP A 1 83 ? 6.540 12.216 -0.866 1.00 96.75 83 ASP A CA 1
ATOM 633 C C . ASP A 1 83 ? 6.136 10.739 -1.060 1.00 96.75 83 ASP A C 1
ATOM 635 O O . ASP A 1 83 ? 6.963 9.832 -0.919 1.00 96.75 83 ASP A O 1
ATOM 639 N N . GLY A 1 84 ? 4.850 10.490 -1.331 1.00 95.88 84 GLY A N 1
ATOM 640 C CA . GLY A 1 84 ? 4.329 9.147 -1.600 1.00 95.88 84 GLY A CA 1
ATOM 641 C C . GLY A 1 84 ? 4.325 8.780 -3.082 1.00 95.88 84 GLY A C 1
ATOM 642 O O . GLY A 1 84 ? 4.407 7.602 -3.433 1.00 95.88 84 GLY A O 1
ATOM 643 N N . SER A 1 85 ? 4.208 9.780 -3.954 1.00 96.88 85 SER A N 1
ATOM 644 C CA . SER A 1 85 ? 4.059 9.617 -5.401 1.00 96.88 85 SER A CA 1
ATOM 645 C C . SER A 1 85 ? 5.368 9.361 -6.149 1.00 96.88 85 SER A C 1
ATOM 647 O O . SER A 1 85 ? 5.351 8.771 -7.232 1.00 96.88 85 SER A O 1
ATOM 649 N N . GLY A 1 86 ? 6.510 9.771 -5.593 1.00 94.38 86 GLY A N 1
ATOM 650 C CA . GLY A 1 86 ? 7.797 9.715 -6.279 1.00 94.38 86 GLY A CA 1
ATOM 651 C C . GLY A 1 86 ? 8.045 10.895 -7.225 1.00 94.38 86 GLY A C 1
ATOM 652 O O . GLY A 1 86 ? 8.983 10.828 -8.020 1.00 94.38 86 GLY A O 1
ATOM 653 N N . LEU A 1 87 ? 7.227 11.956 -7.177 1.00 94.31 87 LEU A N 1
ATOM 654 C CA . LEU A 1 87 ? 7.388 13.149 -8.021 1.00 94.31 87 LEU A CA 1
ATOM 655 C C . LEU A 1 87 ? 8.583 14.011 -7.612 1.00 94.31 87 LEU A C 1
ATOM 657 O O . LEU A 1 87 ? 9.214 14.654 -8.454 1.00 94.31 87 LEU A O 1
ATOM 661 N N . SER A 1 88 ? 8.902 14.052 -6.324 1.00 94.75 88 SER A N 1
ATOM 662 C CA . SER A 1 88 ? 10.062 14.775 -5.835 1.00 94.75 88 SER A CA 1
ATOM 663 C C . SER A 1 88 ? 11.355 14.128 -6.331 1.00 94.75 88 SER A C 1
ATOM 665 O O . SER A 1 88 ? 11.604 12.932 -6.158 1.00 94.75 88 SER A O 1
ATOM 667 N N . ARG A 1 89 ? 12.239 14.962 -6.891 1.00 91.94 89 ARG A N 1
ATOM 668 C CA . ARG A 1 89 ? 13.594 14.570 -7.321 1.00 91.94 89 ARG A CA 1
ATOM 669 C C . ARG A 1 89 ? 14.523 14.231 -6.154 1.00 91.94 89 ARG A C 1
ATOM 671 O O . ARG A 1 89 ? 15.611 13.713 -6.384 1.00 91.94 89 ARG A O 1
ATOM 678 N N . TYR A 1 90 ? 14.110 14.538 -4.926 1.00 94.19 90 TYR A N 1
ATOM 679 C CA . TYR A 1 90 ? 14.861 14.235 -3.710 1.00 94.19 90 TYR A CA 1
ATOM 680 C C . TYR A 1 90 ? 14.522 12.865 -3.121 1.00 94.19 90 TYR A C 1
ATOM 682 O O . TYR A 1 90 ? 15.150 12.463 -2.141 1.00 94.19 90 TYR A O 1
ATOM 690 N N . ASN A 1 91 ? 13.565 12.138 -3.708 1.00 95.94 91 ASN A N 1
ATOM 691 C CA . ASN A 1 91 ? 13.345 10.739 -3.369 1.00 95.94 91 ASN A CA 1
ATOM 692 C C . ASN A 1 91 ? 14.555 9.903 -3.793 1.00 95.94 91 ASN A C 1
ATOM 694 O O . ASN A 1 91 ? 14.985 9.948 -4.946 1.00 95.94 91 ASN A O 1
ATOM 698 N N . LEU A 1 92 ? 15.093 9.122 -2.858 1.00 95.50 92 LEU A N 1
ATOM 699 C CA . LEU A 1 92 ? 16.285 8.305 -3.061 1.00 95.50 92 LEU A CA 1
ATOM 700 C C . LEU A 1 92 ? 16.030 6.897 -2.535 1.00 95.50 92 LEU A C 1
ATOM 702 O O . LEU A 1 92 ? 15.774 6.699 -1.350 1.00 95.50 92 LEU A O 1
ATOM 706 N N . VAL A 1 93 ? 16.119 5.915 -3.426 1.00 96.50 93 VAL A N 1
ATOM 707 C CA . VAL A 1 93 ? 16.063 4.484 -3.112 1.00 96.50 93 VAL A CA 1
ATOM 708 C C . VAL A 1 93 ? 16.988 3.725 -4.049 1.00 96.50 93 VAL A C 1
ATOM 710 O O . VAL A 1 93 ? 17.123 4.076 -5.223 1.00 96.50 93 VAL A O 1
ATOM 713 N N . THR A 1 94 ? 17.609 2.656 -3.558 1.00 96.81 94 THR A N 1
ATOM 714 C CA . THR A 1 94 ? 18.441 1.787 -4.396 1.00 96.81 94 THR A CA 1
ATOM 715 C C . THR A 1 94 ? 17.612 0.652 -5.013 1.00 96.81 94 THR A C 1
ATOM 717 O O . THR A 1 94 ? 16.617 0.212 -4.422 1.00 96.81 94 THR A O 1
ATOM 720 N N . PRO A 1 95 ? 18.018 0.107 -6.178 1.00 96.62 95 PRO A N 1
ATOM 721 C CA . PRO A 1 95 ? 17.392 -1.094 -6.732 1.00 96.62 95 PRO A CA 1
ATOM 722 C C . PRO A 1 95 ? 17.403 -2.275 -5.753 1.00 96.62 95 PRO A C 1
ATOM 724 O O . PRO A 1 95 ? 16.425 -3.015 -5.673 1.00 96.62 95 PRO A O 1
ATOM 727 N N . ALA A 1 96 ? 18.467 -2.418 -4.953 1.00 96.75 96 ALA A N 1
ATOM 728 C CA . ALA A 1 96 ? 18.581 -3.467 -3.941 1.00 96.75 96 ALA A CA 1
ATOM 729 C C . ALA A 1 96 ? 17.512 -3.333 -2.841 1.00 96.75 96 ALA A C 1
ATOM 731 O O . ALA A 1 96 ? 16.858 -4.321 -2.507 1.00 96.75 96 ALA A O 1
ATOM 732 N N . GLN A 1 97 ? 17.270 -2.116 -2.338 1.00 97.69 97 GLN A N 1
ATOM 733 C CA . GLN A 1 97 ? 16.206 -1.843 -1.362 1.00 97.69 97 GLN A CA 1
ATOM 734 C C . GLN A 1 97 ? 14.820 -2.135 -1.943 1.00 97.69 97 GLN A C 1
ATOM 736 O O . GLN A 1 97 ? 13.987 -2.759 -1.290 1.00 97.69 97 GLN A O 1
ATOM 741 N N . THR A 1 98 ? 14.571 -1.737 -3.194 1.00 97.81 98 THR A N 1
ATOM 742 C CA . THR A 1 98 ? 13.288 -2.013 -3.861 1.00 97.81 98 THR A CA 1
ATOM 743 C C . THR A 1 98 ? 13.086 -3.503 -4.125 1.00 97.81 98 THR A C 1
ATOM 745 O O . THR A 1 98 ? 12.002 -4.023 -3.882 1.00 97.81 98 THR A O 1
ATOM 748 N N . MET A 1 99 ? 14.124 -4.223 -4.552 1.00 96.44 99 MET A N 1
ATOM 749 C CA . MET A 1 99 ? 14.076 -5.678 -4.702 1.00 96.44 99 MET A CA 1
ATOM 750 C C . MET A 1 99 ? 13.809 -6.368 -3.355 1.00 96.44 99 MET A C 1
ATOM 752 O O . MET A 1 99 ? 12.996 -7.291 -3.295 1.00 96.44 99 MET A O 1
ATOM 756 N N . ALA A 1 100 ? 14.459 -5.929 -2.273 1.00 96.38 100 ALA A N 1
ATOM 757 C CA . ALA A 1 100 ? 14.214 -6.457 -0.932 1.00 96.38 100 ALA A CA 1
ATOM 758 C C . ALA A 1 100 ? 12.764 -6.210 -0.484 1.00 96.38 100 ALA A C 1
ATOM 760 O O . ALA A 1 100 ? 12.124 -7.120 0.043 1.00 96.38 100 ALA A O 1
ATOM 761 N N . LEU A 1 101 ? 12.215 -5.025 -0.776 1.00 97.44 101 LEU A N 1
ATOM 762 C CA . LEU A 1 101 ? 10.814 -4.706 -0.511 1.00 97.44 101 LEU A CA 1
ATOM 763 C C . LEU A 1 101 ? 9.868 -5.606 -1.312 1.00 97.44 101 LEU A C 1
ATOM 765 O O . LEU A 1 101 ? 8.951 -6.176 -0.734 1.00 97.44 101 LEU A O 1
ATOM 769 N N . LEU A 1 102 ? 10.100 -5.794 -2.612 1.00 97.69 102 LEU A N 1
ATOM 770 C CA . LEU A 1 102 ? 9.288 -6.692 -3.441 1.00 97.69 102 LEU A CA 1
ATOM 771 C C . LEU A 1 102 ? 9.336 -8.137 -2.924 1.00 97.69 102 LEU A C 1
ATOM 773 O O . LEU A 1 102 ? 8.301 -8.783 -2.802 1.00 97.69 102 LEU A O 1
ATOM 777 N N . LYS A 1 103 ? 10.511 -8.639 -2.527 1.00 95.31 103 LYS A N 1
ATOM 778 C CA . LYS A 1 103 ? 10.629 -9.963 -1.893 1.00 95.31 103 LYS A CA 1
ATOM 779 C C . LYS A 1 103 ? 9.814 -10.050 -0.601 1.00 95.31 103 LYS A C 1
ATOM 781 O O . LYS A 1 103 ? 9.066 -11.009 -0.422 1.00 95.31 103 LYS A O 1
ATOM 786 N N . PHE A 1 104 ? 9.906 -9.039 0.262 1.00 95.00 104 PHE A N 1
ATOM 787 C CA . PHE A 1 104 ? 9.107 -8.965 1.484 1.00 95.00 104 PHE A CA 1
ATOM 788 C C . PHE A 1 104 ? 7.600 -8.951 1.186 1.00 95.00 104 PHE A C 1
ATOM 790 O O . PHE A 1 104 ? 6.845 -9.690 1.817 1.00 95.00 104 PHE A O 1
ATOM 797 N N . LEU A 1 105 ? 7.161 -8.150 0.209 1.00 94.75 105 LEU A N 1
ATOM 798 C CA . LEU A 1 105 ? 5.755 -8.055 -0.189 1.00 94.75 105 LEU A CA 1
ATOM 799 C C . LEU A 1 105 ? 5.232 -9.377 -0.761 1.00 94.75 105 LEU A C 1
ATOM 801 O O . LEU A 1 105 ? 4.118 -9.786 -0.446 1.00 94.75 105 LEU A O 1
ATOM 805 N N . TYR A 1 106 ? 6.040 -10.084 -1.546 1.00 93.12 106 TYR A N 1
ATOM 806 C CA . TYR A 1 106 ? 5.679 -11.400 -2.066 1.00 93.12 106 TYR A CA 1
ATOM 807 C C . TYR A 1 106 ? 5.553 -12.452 -0.955 1.00 93.12 106 TYR A C 1
ATOM 809 O O . TYR A 1 106 ? 4.627 -13.254 -0.948 1.00 93.12 106 TYR A O 1
ATOM 817 N N . GLN A 1 107 ? 6.487 -12.456 -0.002 1.00 88.88 107 GLN A N 1
ATOM 818 C CA . GLN A 1 107 ? 6.620 -13.545 0.967 1.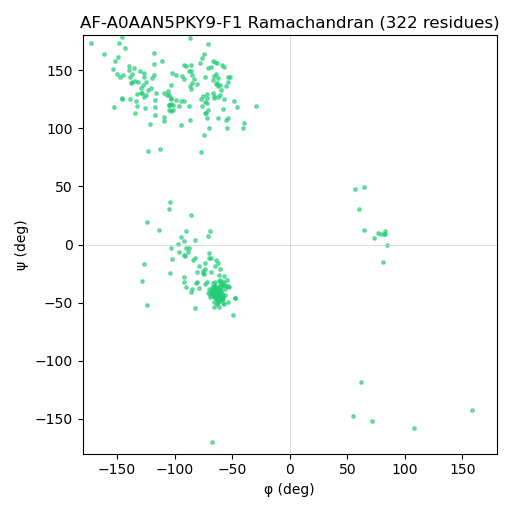00 88.88 107 GLN A CA 1
ATOM 819 C C . GLN A 1 107 ? 5.799 -13.344 2.245 1.00 88.88 107 GLN A C 1
ATOM 821 O O . GLN A 1 107 ? 5.306 -14.313 2.814 1.00 88.88 107 GLN A O 1
ATOM 826 N N . ARG A 1 108 ? 5.685 -12.106 2.741 1.00 88.31 108 ARG A N 1
ATOM 827 C CA . ARG A 1 108 ? 5.237 -11.838 4.122 1.00 88.31 108 ARG A CA 1
ATOM 828 C C . ARG A 1 108 ? 4.072 -10.861 4.229 1.00 88.31 108 ARG A C 1
ATOM 830 O O . ARG A 1 108 ? 3.449 -10.787 5.286 1.00 88.31 108 ARG A O 1
ATOM 837 N N . PHE A 1 109 ? 3.773 -10.093 3.184 1.00 89.62 109 PHE A N 1
ATOM 838 C CA . PHE A 1 109 ? 2.712 -9.092 3.255 1.00 89.62 109 PHE A CA 1
ATOM 839 C C . PHE A 1 109 ? 1.321 -9.748 3.191 1.00 89.62 109 PHE A C 1
ATOM 841 O O . PHE A 1 109 ? 1.054 -10.503 2.260 1.00 89.62 109 PHE A O 1
ATOM 848 N N . PRO A 1 110 ? 0.405 -9.462 4.139 1.00 87.00 110 PRO A N 1
ATOM 849 C CA . PRO A 1 110 ? -0.904 -10.118 4.187 1.00 87.00 110 PRO A CA 1
ATOM 850 C C . PRO A 1 110 ? -1.780 -9.877 2.956 1.00 87.00 110 PRO A C 1
ATOM 852 O O . PRO A 1 110 ? -2.616 -10.717 2.656 1.00 87.00 110 PRO A O 1
ATOM 855 N N . LEU A 1 111 ? -1.586 -8.758 2.254 1.00 90.81 111 LEU A N 1
ATOM 856 C CA . LEU A 1 111 ? -2.313 -8.426 1.026 1.00 90.81 111 LEU A CA 1
ATOM 857 C C . LEU A 1 111 ? -1.434 -8.639 -0.217 1.00 90.81 111 LEU A C 1
ATOM 859 O O . LEU A 1 111 ? -1.442 -7.824 -1.139 1.00 90.81 111 LEU A O 1
ATOM 863 N N . SER A 1 112 ? -0.582 -9.672 -0.207 1.00 92.56 112 SER A N 1
ATOM 864 C CA . SER A 1 112 ? 0.376 -9.932 -1.290 1.00 92.56 112 SER A CA 1
ATOM 865 C C . SER A 1 112 ? -0.321 -10.112 -2.640 1.00 92.56 112 SER A C 1
ATOM 867 O O . SER A 1 112 ? 0.054 -9.471 -3.624 1.00 92.56 112 SER A O 1
ATOM 869 N N . TYR A 1 113 ? -1.384 -10.920 -2.679 1.00 92.38 113 TYR A N 1
ATOM 870 C CA . TYR A 1 113 ? -2.139 -11.179 -3.903 1.00 92.38 113 TYR A CA 1
ATOM 871 C C . TYR A 1 113 ? -2.813 -9.911 -4.430 1.00 92.38 113 TYR A C 1
ATOM 873 O O . TYR A 1 113 ? -2.728 -9.623 -5.623 1.00 92.38 113 TYR A O 1
ATOM 881 N N . GLU A 1 114 ? -3.418 -9.114 -3.552 1.00 95.31 114 GLU A N 1
ATOM 882 C CA . GLU A 1 114 ? -4.052 -7.845 -3.900 1.00 95.31 114 GLU A CA 1
ATOM 883 C C . GLU A 1 114 ? -3.025 -6.816 -4.380 1.00 95.31 114 GLU A C 1
ATOM 885 O O . GLU A 1 114 ? -3.272 -6.123 -5.364 1.00 95.31 114 GLU A O 1
ATOM 890 N N . TYR A 1 115 ? -1.851 -6.744 -3.746 1.00 97.31 115 TYR A N 1
ATOM 891 C CA . TYR A 1 115 ? -0.754 -5.881 -4.188 1.00 97.31 115 TYR A CA 1
ATOM 892 C C . TYR A 1 115 ? -0.267 -6.265 -5.592 1.00 97.31 115 TYR A C 1
ATOM 894 O O . TYR A 1 115 ? -0.167 -5.410 -6.472 1.00 97.31 115 TYR A O 1
ATOM 902 N N . ILE A 1 116 ? -0.015 -7.555 -5.836 1.00 96.81 116 ILE A N 1
ATOM 903 C CA . ILE A 1 116 ? 0.406 -8.059 -7.152 1.00 96.81 116 ILE A CA 1
ATOM 904 C C . ILE A 1 116 ? -0.696 -7.825 -8.202 1.00 96.81 116 ILE A C 1
ATOM 906 O O . ILE A 1 116 ? -0.403 -7.490 -9.353 1.00 96.81 116 ILE A O 1
ATOM 910 N N . ALA A 1 117 ? -1.969 -7.966 -7.823 1.00 95.94 117 ALA A N 1
ATOM 911 C CA . ALA A 1 117 ? -3.116 -7.676 -8.684 1.00 95.94 117 ALA A CA 1
ATOM 912 C C . ALA A 1 117 ? -3.240 -6.185 -9.040 1.00 95.94 117 ALA A C 1
ATOM 914 O O . ALA A 1 117 ? -3.618 -5.846 -10.167 1.00 95.94 117 ALA A O 1
ATOM 915 N N . ALA A 1 118 ? -2.890 -5.311 -8.097 1.00 97.94 118 ALA A N 1
ATOM 916 C CA . ALA A 1 118 ? -2.934 -3.864 -8.241 1.00 97.94 118 ALA A CA 1
ATOM 917 C C . ALA A 1 118 ? -1.818 -3.295 -9.131 1.00 97.94 118 ALA A C 1
ATOM 919 O O . ALA A 1 118 ? -1.977 -2.203 -9.672 1.00 97.94 118 ALA A O 1
ATOM 920 N N . LEU A 1 119 ? -0.709 -4.012 -9.336 1.00 98.56 119 LEU A N 1
ATOM 921 C CA . LEU A 1 119 ? 0.324 -3.579 -10.280 1.00 98.56 119 LEU A CA 1
ATOM 922 C C . LEU A 1 119 ? -0.212 -3.555 -11.733 1.00 98.56 119 LEU A C 1
ATOM 924 O O . LEU A 1 119 ? -1.047 -4.393 -12.098 1.00 98.56 119 LEU A O 1
ATOM 928 N N . PRO A 1 120 ? 0.261 -2.620 -12.582 1.00 98.56 120 PRO A N 1
ATOM 929 C CA . PRO A 1 120 ? 0.023 -2.668 -14.024 1.00 98.56 120 PRO A CA 1
ATOM 930 C C . PRO A 1 120 ? 0.458 -4.005 -14.635 1.00 98.56 120 PRO A C 1
ATOM 932 O O . PRO A 1 12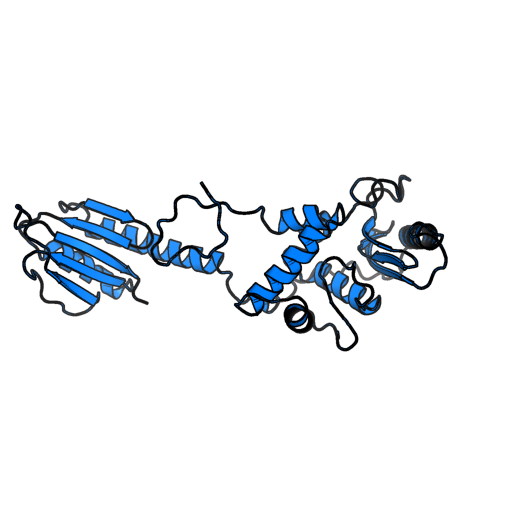0 ? 1.523 -4.523 -14.293 1.00 98.56 120 PRO A O 1
ATOM 935 N N . ILE A 1 121 ? -0.337 -4.532 -15.565 1.00 98.00 121 ILE A N 1
ATOM 936 C CA . ILE A 1 121 ? -0.113 -5.818 -16.233 1.00 98.00 121 ILE A CA 1
ATOM 937 C C . ILE A 1 121 ? 0.360 -5.581 -17.673 1.00 98.00 121 ILE A C 1
ATOM 939 O O . ILE A 1 121 ? -0.294 -4.862 -18.439 1.00 98.00 121 ILE A O 1
ATOM 943 N N . SER A 1 122 ? 1.472 -6.218 -18.063 1.00 97.50 122 SER A N 1
ATOM 944 C CA . SER A 1 122 ? 2.028 -6.141 -19.420 1.00 97.50 122 SER A CA 1
ATOM 945 C C . SER A 1 122 ? 0.975 -6.375 -20.495 1.00 97.50 122 SER A C 1
ATOM 947 O O . SER A 1 122 ? 0.298 -7.403 -20.509 1.00 97.50 122 SER A O 1
ATOM 949 N N . GLY A 1 123 ? 0.840 -5.409 -21.404 1.00 96.50 123 GLY A N 1
ATOM 950 C CA . GLY A 1 123 ? -0.027 -5.501 -22.573 1.00 96.50 123 GLY A CA 1
ATOM 951 C C . GLY A 1 123 ? -1.521 -5.607 -22.264 1.00 96.50 123 GLY A C 1
ATOM 952 O O . GLY A 1 123 ? -2.278 -5.939 -23.173 1.00 96.50 123 GLY A O 1
ATOM 953 N N . ARG A 1 124 ? -1.953 -5.364 -21.016 1.00 96.00 124 ARG A N 1
ATOM 954 C CA . ARG A 1 124 ? -3.366 -5.461 -20.612 1.00 96.00 124 ARG A CA 1
ATOM 955 C C . ARG A 1 124 ? -3.910 -4.183 -19.990 1.00 96.00 124 ARG A C 1
ATOM 957 O O . ARG A 1 124 ? -4.944 -3.711 -20.441 1.00 96.00 124 ARG A O 1
ATOM 964 N N . ASP A 1 125 ? -3.243 -3.621 -18.982 1.00 96.62 125 ASP A N 1
ATOM 965 C CA . ASP A 1 125 ? -3.802 -2.487 -18.239 1.00 96.62 125 ASP A CA 1
ATOM 966 C C . ASP A 1 125 ? -2.756 -1.503 -17.692 1.00 96.62 125 ASP A C 1
ATOM 968 O O . ASP A 1 125 ? -1.538 -1.688 -17.814 1.00 96.62 125 ASP A O 1
ATOM 972 N N . GLY A 1 126 ? -3.266 -0.401 -17.136 1.00 97.00 126 GLY A N 1
ATOM 973 C CA . GLY A 1 126 ? -2.474 0.643 -16.501 1.00 97.00 126 GLY A CA 1
ATOM 974 C C . GLY A 1 126 ? -1.385 1.209 -17.411 1.00 97.00 126 GLY A C 1
ATOM 975 O O . GLY A 1 126 ? -1.498 1.263 -18.640 1.00 97.00 126 GLY A O 1
ATOM 976 N N . THR A 1 127 ? -0.272 1.606 -16.805 1.00 96.75 127 THR A N 1
ATOM 977 C CA . THR A 1 127 ? 0.867 2.186 -17.532 1.00 96.75 127 THR A CA 1
ATOM 978 C C . THR A 1 127 ? 1.635 1.188 -18.414 1.00 96.75 127 THR A C 1
ATOM 980 O O . THR A 1 127 ? 2.500 1.600 -19.196 1.00 96.75 127 THR A O 1
ATOM 983 N N . LEU A 1 128 ? 1.317 -0.112 -18.346 1.00 97.38 128 LEU A N 1
ATOM 984 C CA . LEU A 1 128 ? 1.904 -1.159 -19.189 1.00 97.38 128 LEU A CA 1
ATOM 985 C C . LEU A 1 128 ? 0.992 -1.626 -20.333 1.00 97.38 128 LEU A C 1
ATOM 987 O O . LEU A 1 128 ? 1.457 -2.387 -21.180 1.00 97.38 128 LEU A O 1
ATOM 991 N N . GLN A 1 129 ? -0.242 -1.125 -20.445 1.00 96.62 129 GLN A N 1
ATOM 992 C CA . GLN A 1 129 ? -1.223 -1.576 -21.448 1.00 96.62 129 GLN A CA 1
ATOM 993 C C . GLN A 1 129 ? -0.716 -1.516 -22.903 1.00 96.62 129 GLN A C 1
ATOM 995 O O . GLN A 1 129 ? -1.118 -2.305 -23.756 1.00 96.62 129 GLN A O 1
ATOM 1000 N N . LYS A 1 130 ? 0.183 -0.567 -23.212 1.00 95.06 130 LYS A N 1
ATOM 1001 C CA . LYS A 1 130 ? 0.765 -0.388 -24.556 1.00 95.06 130 LYS A CA 1
ATOM 1002 C C . LYS A 1 130 ? 2.146 -1.044 -24.735 1.00 95.06 130 LYS A C 1
ATOM 1004 O O . LYS A 1 130 ? 2.707 -0.919 -25.816 1.00 95.06 130 LYS A O 1
ATOM 1009 N N . ARG A 1 131 ? 2.703 -1.706 -23.716 1.00 94.12 131 ARG A N 1
ATOM 1010 C CA . ARG A 1 131 ? 4.032 -2.359 -23.730 1.00 94.12 131 ARG A CA 1
ATOM 1011 C C . ARG A 1 131 ? 3.857 -3.874 -23.688 1.00 94.12 131 ARG A C 1
ATOM 1013 O O . ARG A 1 131 ? 2.828 -4.327 -23.204 1.00 94.12 131 ARG A O 1
ATOM 1020 N N . PHE A 1 132 ? 4.855 -4.641 -24.136 1.00 94.25 132 PHE A N 1
ATOM 1021 C CA . PHE A 1 132 ? 4.883 -6.103 -23.954 1.00 94.25 132 PHE A CA 1
ATOM 1022 C C . PHE A 1 132 ? 3.651 -6.835 -24.528 1.00 94.25 132 PHE A C 1
ATOM 1024 O O . PHE A 1 132 ? 3.011 -7.628 -23.843 1.00 94.25 132 PHE A O 1
ATOM 1031 N N . LYS A 1 133 ? 3.262 -6.520 -25.770 1.00 93.12 133 LYS A N 1
ATOM 1032 C CA . LYS A 1 133 ? 2.025 -7.038 -26.388 1.00 93.12 133 LYS A CA 1
ATOM 1033 C C . LYS A 1 133 ? 2.179 -8.374 -27.111 1.00 93.12 133 LYS A C 1
ATOM 1035 O O . LYS A 1 133 ? 1.191 -8.907 -27.601 1.00 93.12 133 LYS A O 1
ATOM 1040 N N . THR A 1 134 ? 3.399 -8.885 -27.234 1.00 91.12 134 THR A N 1
ATOM 1041 C CA . THR A 1 134 ? 3.601 -10.178 -27.892 1.00 91.12 134 THR A CA 1
ATOM 1042 C C . THR A 1 134 ? 3.069 -11.308 -26.999 1.00 91.12 134 THR A C 1
ATOM 1044 O O . THR A 1 134 ? 3.080 -11.154 -25.771 1.00 91.12 134 THR A O 1
ATOM 1047 N N . PRO A 1 135 ? 2.623 -12.443 -27.571 1.00 86.38 135 PRO A N 1
ATOM 1048 C CA . PRO A 1 135 ? 2.057 -13.551 -26.796 1.00 86.38 135 PRO A CA 1
ATOM 1049 C C . PRO A 1 135 ? 2.956 -14.029 -25.646 1.00 86.38 135 PRO A C 1
ATOM 1051 O O . PRO A 1 135 ? 2.467 -14.300 -24.555 1.00 86.38 135 PRO A O 1
ATOM 1054 N N . ASN A 1 136 ? 4.278 -14.025 -25.845 1.00 85.56 136 ASN A N 1
ATOM 1055 C CA . ASN A 1 136 ? 5.257 -14.491 -24.854 1.00 85.56 136 ASN A CA 1
ATOM 1056 C C . ASN A 1 136 ? 5.615 -13.436 -23.784 1.00 85.56 136 ASN A C 1
ATOM 1058 O O . ASN A 1 136 ? 6.502 -13.659 -22.966 1.00 85.56 136 ASN A O 1
ATOM 1062 N N . GLN A 1 137 ? 4.971 -12.264 -23.802 1.00 90.56 137 GLN A N 1
ATOM 1063 C CA . GLN A 1 137 ? 5.230 -11.156 -22.870 1.00 90.56 137 GLN A CA 1
ATOM 1064 C C . GLN A 1 137 ? 3.953 -10.631 -22.194 1.00 90.56 137 GLN A C 1
ATOM 1066 O O . GLN A 1 137 ? 3.994 -10.161 -21.048 1.00 90.56 137 GLN A O 1
ATOM 1071 N N . GLN A 1 138 ? 2.814 -10.687 -22.886 1.00 93.50 138 GLN A N 1
ATOM 1072 C CA . GLN A 1 138 ? 1.544 -10.155 -22.403 1.00 93.50 138 GLN A CA 1
ATOM 1073 C C . GLN A 1 138 ? 1.058 -10.931 -21.172 1.00 93.50 138 GLN A C 1
ATOM 1075 O O . GLN A 1 138 ? 0.915 -12.146 -21.199 1.00 93.50 138 GLN A O 1
ATOM 1080 N N . GLY A 1 139 ? 0.774 -10.228 -20.076 1.00 92.19 139 GLY A N 1
ATOM 1081 C CA . GLY A 1 139 ? 0.364 -10.832 -18.805 1.00 92.19 139 GLY A CA 1
ATOM 1082 C C . GLY A 1 139 ? 1.503 -11.371 -17.929 1.00 92.19 139 GLY A C 1
ATOM 1083 O O . GLY A 1 139 ? 1.279 -11.582 -16.738 1.00 92.19 139 GLY A O 1
ATOM 1084 N N . PHE A 1 140 ? 2.713 -11.541 -18.472 1.00 94.00 140 PHE A N 1
ATOM 1085 C CA . PHE A 1 140 ? 3.855 -12.131 -17.761 1.00 94.00 140 PHE A CA 1
ATOM 1086 C C . PHE A 1 140 ? 4.700 -11.131 -16.957 1.00 94.00 140 PHE A C 1
ATOM 1088 O O . PHE A 1 140 ? 5.625 -11.534 -16.255 1.00 94.00 140 PHE A O 1
ATOM 1095 N N . VAL A 1 141 ? 4.386 -9.835 -17.011 1.00 96.38 141 VAL A N 1
ATOM 1096 C CA . VAL A 1 141 ? 5.043 -8.799 -16.205 1.00 96.38 141 VAL A CA 1
ATOM 1097 C C . VAL A 1 141 ? 3.987 -8.010 -15.449 1.00 96.38 141 VAL A C 1
ATOM 1099 O O . VAL A 1 141 ? 3.043 -7.476 -16.034 1.00 96.38 141 VAL A O 1
ATOM 1102 N N . ARG A 1 142 ? 4.172 -7.907 -14.135 1.00 98.12 142 ARG A N 1
ATOM 1103 C CA . ARG A 1 142 ? 3.375 -7.062 -13.245 1.00 98.12 142 ARG A CA 1
ATOM 1104 C C . ARG A 1 142 ? 4.306 -6.084 -12.563 1.00 98.12 142 ARG A C 1
ATOM 1106 O O . ARG A 1 142 ? 5.059 -6.477 -11.674 1.00 98.12 142 ARG A O 1
ATOM 1113 N N . ALA A 1 143 ? 4.307 -4.831 -13.000 1.00 98.31 143 ALA A N 1
ATOM 1114 C CA . ALA A 1 143 ? 5.337 -3.893 -12.576 1.00 98.31 143 ALA A CA 1
ATOM 1115 C C . ALA A 1 143 ? 4.858 -2.449 -12.534 1.00 98.31 143 ALA A C 1
ATOM 1117 O O . ALA A 1 143 ? 4.062 -1.999 -13.358 1.00 98.31 143 ALA A O 1
ATOM 1118 N N . LYS A 1 144 ? 5.407 -1.700 -11.579 1.00 98.31 144 LYS A N 1
ATOM 1119 C CA . LYS A 1 144 ? 5.214 -0.264 -11.475 1.00 98.31 144 LYS A CA 1
ATOM 1120 C C . LYS A 1 144 ? 6.231 0.457 -12.351 1.00 98.31 144 LYS A C 1
ATOM 1122 O O . LYS A 1 144 ? 7.424 0.169 -12.330 1.00 98.31 144 LYS A O 1
ATOM 1127 N N . THR A 1 145 ? 5.738 1.428 -13.107 1.00 96.69 145 THR A N 1
ATOM 1128 C CA . THR A 1 145 ? 6.553 2.322 -13.934 1.00 96.69 145 THR A CA 1
ATOM 1129 C C . THR A 1 145 ? 6.892 3.606 -13.185 1.00 96.69 145 THR A C 1
ATOM 1131 O O . THR A 1 145 ? 6.024 4.149 -12.500 1.00 96.69 145 THR A O 1
ATOM 1134 N N . GLY A 1 146 ? 8.084 4.154 -13.402 1.00 94.19 146 GLY A N 1
ATOM 1135 C CA . GLY A 1 146 ? 8.417 5.542 -13.074 1.00 94.19 146 GLY A CA 1
ATOM 1136 C C . GLY A 1 146 ? 9.009 6.246 -14.290 1.00 94.19 146 GLY A C 1
ATOM 1137 O O . GLY A 1 146 ? 9.756 5.655 -15.076 1.00 94.19 146 GLY A O 1
ATOM 1138 N N . THR A 1 147 ? 8.598 7.488 -14.530 1.00 90.50 147 THR A N 1
ATOM 1139 C CA . THR A 1 147 ? 9.038 8.256 -15.699 1.00 90.50 147 THR A CA 1
ATOM 1140 C C . THR A 1 147 ? 8.999 9.745 -15.394 1.00 90.50 147 THR A C 1
ATOM 1142 O O . THR A 1 147 ? 7.937 10.303 -15.140 1.00 90.50 147 THR A O 1
ATOM 1145 N N . MET A 1 148 ? 10.162 10.383 -15.460 1.00 90.00 148 MET A N 1
ATOM 1146 C CA . MET A 1 148 ? 10.346 11.831 -15.381 1.00 90.00 148 MET A CA 1
ATOM 1147 C C . MET A 1 148 ? 11.467 12.239 -16.339 1.00 90.00 148 MET A C 1
ATOM 1149 O O . MET A 1 148 ? 12.198 11.394 -16.854 1.00 90.00 148 MET A O 1
ATOM 1153 N N . THR A 1 149 ? 11.643 13.538 -16.583 1.00 86.69 149 THR A N 1
ATOM 1154 C CA . THR A 1 149 ? 12.768 14.023 -17.394 1.00 86.69 149 THR A CA 1
ATOM 1155 C C . THR A 1 149 ? 14.092 13.568 -16.778 1.00 86.69 149 THR A C 1
ATOM 1157 O O . THR A 1 149 ? 14.415 13.943 -15.642 1.00 86.69 149 THR A O 1
ATOM 1160 N N . GLY A 1 150 ? 14.820 12.751 -17.542 1.00 86.38 150 GLY A N 1
ATOM 1161 C CA . GLY A 1 150 ? 16.096 12.138 -17.184 1.00 86.38 150 GLY A CA 1
ATOM 1162 C C . GLY A 1 150 ? 16.035 10.942 -16.238 1.00 86.38 150 GLY A C 1
ATOM 1163 O O . GLY A 1 150 ? 17.090 10.520 -15.767 1.00 86.38 150 GLY A O 1
ATOM 1164 N N . MET A 1 151 ? 14.847 10.397 -15.951 1.00 90.81 151 MET A N 1
ATOM 1165 C CA . MET A 1 151 ? 14.677 9.246 -15.058 1.00 90.81 151 MET A CA 1
ATOM 1166 C C . MET A 1 151 ? 13.641 8.259 -15.608 1.00 90.81 151 MET A C 1
ATOM 1168 O O . MET A 1 151 ? 12.487 8.617 -15.854 1.00 90.81 151 MET A O 1
ATOM 1172 N N . ASN A 1 152 ? 14.033 6.995 -15.747 1.00 93.56 152 ASN A N 1
ATOM 1173 C CA . ASN A 1 152 ? 13.143 5.888 -16.079 1.00 93.56 152 ASN A CA 1
ATOM 1174 C C . ASN A 1 152 ? 13.346 4.749 -15.084 1.00 93.56 152 ASN A C 1
ATOM 1176 O O . ASN A 1 152 ? 14.472 4.354 -14.790 1.00 93.56 152 ASN A O 1
ATOM 1180 N N . SER A 1 153 ? 12.249 4.182 -14.598 1.00 95.69 153 SER A N 1
ATOM 1181 C CA . SER A 1 153 ? 12.288 3.019 -13.723 1.00 95.69 153 SER A CA 1
ATOM 1182 C C . SER A 1 153 ? 11.190 2.020 -14.049 1.00 95.69 153 SER A C 1
ATOM 1184 O O . SER A 1 153 ? 10.104 2.367 -14.533 1.00 95.69 153 SER A O 1
ATOM 1186 N N . LEU A 1 154 ? 11.490 0.755 -13.777 1.00 97.69 154 LEU A N 1
ATOM 1187 C CA . LEU A 1 154 ? 10.534 -0.338 -13.825 1.00 97.69 154 LEU A CA 1
ATOM 1188 C C . LEU A 1 154 ? 10.896 -1.347 -12.736 1.00 97.69 154 LEU A C 1
ATOM 1190 O O . LEU A 1 154 ? 12.036 -1.809 -12.663 1.00 97.69 154 LEU A O 1
ATOM 1194 N N . SER A 1 155 ? 9.934 -1.677 -11.884 1.00 98.44 155 SER A N 1
ATOM 1195 C CA . SER A 1 155 ? 10.131 -2.637 -10.800 1.00 98.44 155 SER A CA 1
ATOM 1196 C C . SER A 1 155 ? 8.856 -3.421 -10.517 1.00 98.44 155 SER A C 1
ATOM 1198 O O . SER A 1 155 ? 7.746 -2.900 -10.639 1.00 98.44 155 SER A O 1
ATOM 1200 N N . GLY A 1 156 ? 9.001 -4.693 -10.166 1.00 98.06 156 GLY A N 1
ATOM 1201 C CA . GLY A 1 156 ? 7.872 -5.580 -9.919 1.00 98.06 156 GLY A CA 1
ATOM 1202 C C . GLY A 1 156 ? 8.246 -7.044 -10.064 1.00 98.06 156 GLY A C 1
ATOM 1203 O O . GLY A 1 156 ? 9.343 -7.452 -9.682 1.00 98.06 156 GLY A O 1
ATOM 1204 N N . TYR A 1 157 ? 7.325 -7.821 -10.624 1.00 97.38 157 TYR A N 1
ATOM 1205 C CA . TYR A 1 157 ? 7.459 -9.258 -10.811 1.00 97.38 157 TYR A CA 1
ATOM 1206 C C . TYR A 1 157 ? 7.374 -9.628 -12.287 1.00 97.38 157 TYR A C 1
ATOM 1208 O O . TYR A 1 157 ? 6.587 -9.050 -13.043 1.00 97.38 157 TYR A O 1
ATOM 1216 N N . LEU A 1 158 ? 8.171 -10.614 -12.677 1.00 93.31 158 LEU A N 1
ATOM 1217 C CA . LEU A 1 158 ? 8.100 -11.263 -13.979 1.00 93.31 158 LEU A CA 1
ATOM 1218 C C . LEU A 1 158 ? 7.979 -12.776 -13.785 1.00 93.31 158 LEU A C 1
ATOM 1220 O O . LEU A 1 158 ? 8.548 -13.334 -12.843 1.00 93.31 158 LEU A O 1
ATOM 1224 N N . TYR A 1 159 ? 7.217 -13.414 -14.665 1.00 90.12 159 TYR A N 1
ATOM 1225 C CA . TYR A 1 159 ? 6.965 -14.850 -14.652 1.00 90.12 159 TYR A CA 1
ATOM 1226 C C . TYR A 1 159 ? 7.694 -15.468 -15.846 1.00 90.12 159 TYR A C 1
ATOM 1228 O O . TYR A 1 159 ? 7.344 -15.188 -16.992 1.00 90.12 159 TYR A O 1
ATOM 1236 N N . THR A 1 160 ? 8.751 -16.233 -15.582 1.00 83.25 160 THR A N 1
ATOM 1237 C CA . THR A 1 160 ? 9.599 -16.828 -16.624 1.00 83.25 160 THR A CA 1
ATOM 1238 C C . THR A 1 160 ? 8.924 -18.027 -17.283 1.00 83.25 160 THR A C 1
ATOM 1240 O O . THR A 1 160 ? 8.034 -18.655 -16.706 1.00 83.25 160 THR A O 1
ATOM 1243 N N . ALA A 1 161 ? 9.390 -18.396 -18.480 1.00 77.25 161 ALA A N 1
ATOM 1244 C CA . ALA A 1 161 ? 8.855 -19.533 -19.235 1.00 77.25 161 ALA A CA 1
ATOM 1245 C C . ALA A 1 161 ? 8.903 -20.876 -18.473 1.00 77.25 161 ALA A C 1
ATOM 1247 O O . ALA A 1 161 ? 8.063 -21.740 -18.700 1.00 77.25 161 ALA A O 1
ATOM 1248 N N . ASN A 1 162 ? 9.844 -21.044 -17.535 1.00 74.62 162 ASN A N 1
ATOM 1249 C CA . ASN A 1 162 ? 9.970 -22.240 -16.695 1.00 74.62 162 ASN A CA 1
ATOM 1250 C C . ASN A 1 162 ? 9.168 -22.174 -15.375 1.00 74.62 162 ASN A C 1
ATOM 1252 O O . ASN A 1 162 ? 9.376 -23.000 -14.488 1.00 74.62 162 ASN A O 1
ATOM 1256 N N . GLY A 1 163 ? 8.272 -21.193 -15.219 1.00 75.00 163 GLY A N 1
ATOM 1257 C CA . GLY A 1 163 ? 7.357 -21.094 -14.078 1.00 75.00 163 GLY A CA 1
ATOM 1258 C C . GLY A 1 163 ? 7.944 -20.450 -12.818 1.00 75.00 163 GLY A C 1
ATOM 1259 O O . GLY A 1 163 ? 7.298 -20.471 -11.770 1.00 75.00 163 GLY A O 1
ATOM 1260 N N . HIS A 1 164 ? 9.143 -19.862 -12.883 1.00 82.44 164 HIS A N 1
ATOM 1261 C CA . HIS A 1 164 ? 9.703 -19.113 -11.758 1.00 82.44 164 HIS A CA 1
ATOM 1262 C C . HIS A 1 164 ? 9.162 -17.675 -11.728 1.00 82.44 164 HIS A C 1
ATOM 1264 O O . HIS A 1 164 ? 9.021 -17.006 -12.751 1.00 82.44 164 HIS A O 1
ATOM 1270 N N . THR A 1 165 ? 8.914 -17.167 -10.521 1.00 88.62 165 THR A N 1
ATOM 1271 C CA . THR A 1 165 ? 8.613 -15.747 -10.298 1.00 88.62 165 THR A CA 1
ATOM 1272 C C . THR A 1 165 ? 9.893 -15.025 -9.898 1.00 88.62 165 THR A C 1
ATOM 1274 O O . THR A 1 165 ? 10.475 -15.333 -8.855 1.00 88.62 165 THR A O 1
ATOM 1277 N N . LEU A 1 166 ? 10.319 -14.034 -10.682 1.00 91.06 166 LEU A N 1
ATOM 1278 C CA . LEU A 1 166 ? 11.452 -13.176 -10.336 1.00 91.06 166 LEU A CA 1
ATOM 1279 C C . LEU A 1 166 ? 10.953 -11.794 -9.912 1.00 91.06 166 LEU A C 1
ATOM 1281 O O . LEU A 1 166 ? 10.150 -11.171 -10.605 1.00 91.06 166 LEU A O 1
ATOM 1285 N N . ALA A 1 167 ? 11.459 -11.301 -8.783 1.00 95.31 167 ALA A N 1
ATOM 1286 C CA . ALA A 1 167 ? 11.339 -9.895 -8.411 1.00 95.31 167 ALA A CA 1
ATOM 1287 C C . ALA A 1 167 ? 12.493 -9.108 -9.041 1.00 95.31 167 ALA A C 1
ATOM 1289 O O . ALA A 1 167 ? 13.641 -9.552 -8.987 1.00 95.31 167 ALA A O 1
ATOM 1290 N N . PHE A 1 168 ? 12.207 -7.934 -9.596 1.00 96.56 168 PHE A N 1
ATOM 1291 C CA . PHE A 1 168 ? 13.210 -7.094 -10.243 1.00 96.56 168 PHE A CA 1
ATOM 1292 C C . PHE A 1 168 ? 13.002 -5.611 -9.928 1.00 96.56 168 PHE A C 1
ATOM 1294 O O . PHE A 1 168 ? 11.886 -5.154 -9.675 1.00 96.56 168 PHE A O 1
ATOM 1301 N N . ALA A 1 169 ? 14.089 -4.845 -9.983 1.00 98.00 169 ALA A N 1
ATOM 1302 C CA . ALA A 1 169 ? 14.067 -3.391 -9.921 1.00 98.00 169 ALA A CA 1
ATOM 1303 C C . ALA A 1 169 ? 15.181 -2.835 -10.809 1.00 98.00 169 ALA A C 1
ATOM 1305 O O . ALA A 1 169 ? 16.341 -3.211 -10.656 1.00 98.00 169 ALA A O 1
ATOM 1306 N N . MET A 1 170 ? 14.826 -1.957 -11.744 1.00 97.44 170 MET A N 1
ATOM 1307 C CA . MET A 1 170 ? 15.758 -1.378 -12.711 1.00 97.44 170 MET A CA 1
ATOM 1308 C C . MET A 1 170 ? 15.549 0.129 -12.796 1.00 97.44 170 MET A C 1
ATOM 1310 O O . MET A 1 170 ? 14.436 0.571 -13.094 1.00 97.44 170 MET A O 1
ATOM 1314 N N . TYR A 1 171 ? 16.613 0.900 -12.554 1.00 95.19 171 TYR A N 1
ATOM 1315 C CA . TYR A 1 171 ? 16.613 2.366 -12.538 1.00 95.19 171 TYR A CA 1
ATOM 1316 C C . TYR A 1 171 ? 17.633 2.908 -13.526 1.00 95.19 171 TYR A C 1
ATOM 1318 O O . TYR A 1 171 ? 18.782 2.476 -13.539 1.00 95.19 171 TYR A O 1
ATOM 1326 N N . ILE A 1 172 ? 17.212 3.884 -14.321 1.00 93.44 172 ILE A N 1
ATOM 1327 C CA . ILE A 1 172 ? 18.072 4.638 -15.220 1.00 93.44 172 ILE A CA 1
ATOM 1328 C C . ILE A 1 172 ? 17.873 6.115 -14.898 1.00 93.44 172 ILE A C 1
ATOM 1330 O O . ILE A 1 172 ? 16.773 6.642 -15.051 1.00 93.44 172 ILE A O 1
ATOM 1334 N N . ASN A 1 173 ? 18.941 6.775 -14.462 1.00 90.12 173 ASN A N 1
ATOM 1335 C CA . ASN A 1 173 ? 18.958 8.193 -14.115 1.00 90.12 173 ASN A CA 1
ATOM 1336 C C . ASN A 1 173 ? 19.929 8.952 -15.026 1.00 90.12 173 ASN A C 1
ATOM 1338 O O . ASN A 1 173 ? 20.801 8.349 -15.647 1.00 90.12 173 ASN A O 1
ATOM 1342 N N . ARG A 1 174 ? 19.817 10.286 -15.038 1.00 80.19 174 ARG A N 1
ATOM 1343 C CA . ARG A 1 174 ? 20.714 11.209 -15.758 1.00 80.19 174 ARG A CA 1
ATOM 1344 C C . ARG A 1 174 ? 20.749 10.988 -17.276 1.00 80.19 174 ARG A C 1
ATOM 1346 O O . ARG A 1 174 ? 21.756 11.267 -17.916 1.00 80.19 174 ARG A O 1
ATOM 1353 N N . LEU A 1 175 ? 19.642 10.531 -17.861 1.00 74.00 175 LEU A N 1
ATOM 1354 C CA . LEU A 1 175 ? 19.507 10.504 -19.317 1.00 74.00 175 LEU A CA 1
ATOM 1355 C C . LEU A 1 175 ? 19.207 11.916 -19.850 1.00 74.00 175 LEU A C 1
ATOM 1357 O O . LEU A 1 175 ? 18.224 12.521 -19.419 1.00 74.00 175 LEU A O 1
ATOM 1361 N N . PRO A 1 176 ? 19.991 12.457 -20.793 1.00 68.69 176 PRO A N 1
ATOM 1362 C CA . PRO A 1 176 ? 19.601 13.675 -21.491 1.00 68.69 176 PRO A CA 1
ATOM 1363 C C . PRO A 1 176 ? 18.350 13.424 -22.354 1.00 68.69 176 PRO A C 1
ATOM 1365 O O . PRO A 1 176 ? 18.171 12.343 -22.918 1.00 68.69 176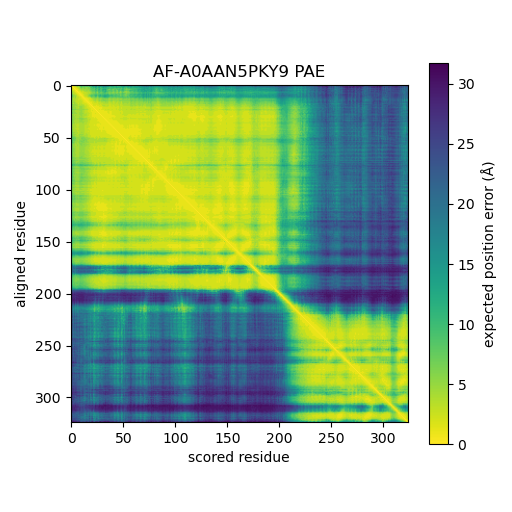 PRO A O 1
ATOM 1368 N N . GLY A 1 177 ? 17.475 14.428 -22.471 1.00 69.56 177 GLY A N 1
ATOM 1369 C CA . GLY A 1 177 ? 16.304 14.393 -23.358 1.00 69.56 177 GLY A CA 1
ATOM 1370 C C . GLY A 1 177 ? 14.945 14.247 -22.658 1.00 69.56 177 GLY A C 1
ATOM 1371 O O . GLY A 1 177 ? 14.762 14.632 -21.505 1.00 69.56 177 GLY A O 1
ATOM 1372 N N . LYS A 1 178 ? 13.945 13.756 -23.402 1.00 71.31 178 LYS A N 1
ATOM 1373 C CA . LYS A 1 178 ? 12.532 13.700 -22.974 1.00 71.31 178 LYS A CA 1
ATOM 1374 C C . LYS A 1 178 ? 12.267 12.532 -21.999 1.00 71.31 178 LYS A C 1
ATOM 1376 O O . LYS A 1 178 ? 12.956 11.519 -22.074 1.00 71.31 178 LYS A O 1
ATOM 1381 N N . PRO A 1 179 ? 11.218 12.600 -21.151 1.00 65.94 179 PRO A N 1
ATOM 1382 C CA . PRO A 1 179 ? 10.852 11.516 -20.226 1.00 65.94 179 PRO A CA 1
ATOM 1383 C C . PRO A 1 179 ? 10.649 10.140 -20.887 1.00 65.94 179 PRO A C 1
ATOM 1385 O O . PRO A 1 179 ? 11.001 9.111 -20.319 1.00 65.94 179 PRO A O 1
ATOM 1388 N N . ALA A 1 180 ? 10.111 10.104 -22.110 1.00 63.84 180 ALA A N 1
ATOM 1389 C CA . ALA A 1 180 ? 9.931 8.881 -22.901 1.00 63.84 180 ALA A CA 1
ATOM 1390 C C . ALA A 1 180 ? 11.179 8.498 -23.728 1.00 63.84 180 ALA A C 1
ATOM 1392 O O . ALA A 1 180 ? 11.051 7.872 -24.776 1.00 63.84 180 ALA A O 1
ATOM 1393 N N . GLY A 1 181 ? 12.363 8.929 -23.290 1.00 71.81 181 GLY A N 1
ATOM 1394 C CA . GLY A 1 181 ? 13.632 8.719 -23.978 1.00 71.81 181 GLY A CA 1
ATOM 1395 C C . GLY A 1 181 ? 14.094 7.252 -24.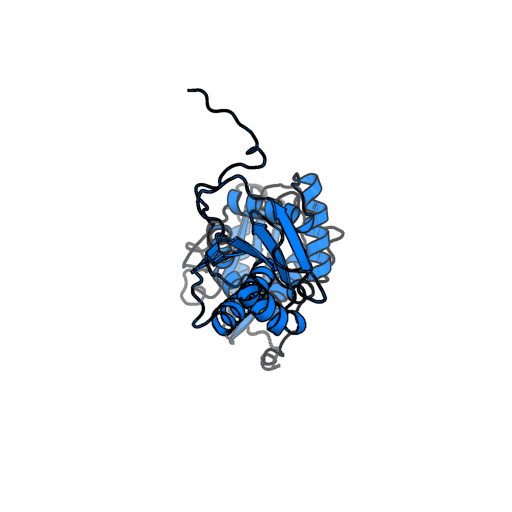029 1.00 71.81 181 GLY A C 1
ATOM 1396 O O . GLY A 1 181 ? 13.353 6.335 -23.659 1.00 71.81 181 GLY A O 1
ATOM 1397 N N . PRO A 1 182 ? 15.344 7.009 -24.460 1.00 80.38 182 PRO A N 1
ATOM 1398 C CA . PRO A 1 182 ? 15.855 5.671 -24.784 1.00 80.38 182 PRO A CA 1
ATOM 1399 C C . PRO A 1 182 ? 15.883 4.695 -23.595 1.00 80.38 182 PRO A C 1
ATOM 1401 O O . PRO A 1 182 ? 15.948 3.483 -23.795 1.00 80.38 182 PRO A O 1
ATOM 1404 N N . GLY A 1 183 ? 15.775 5.191 -22.358 1.00 87.00 183 GLY A N 1
ATOM 1405 C CA . GLY A 1 183 ? 15.740 4.353 -21.162 1.00 87.00 183 GLY A CA 1
ATOM 1406 C C . GLY A 1 183 ? 14.549 3.397 -21.129 1.00 87.00 183 GLY A C 1
ATOM 1407 O O . GLY A 1 183 ? 14.702 2.243 -20.743 1.00 87.00 183 GLY A O 1
ATOM 1408 N N . ARG A 1 184 ? 13.359 3.823 -21.571 1.00 89.38 184 ARG A N 1
ATOM 1409 C CA . ARG A 1 184 ? 12.169 2.959 -21.517 1.00 89.38 184 ARG A CA 1
ATOM 1410 C C . ARG A 1 184 ? 12.280 1.726 -22.434 1.00 89.38 184 ARG A C 1
ATOM 1412 O O . ARG A 1 184 ? 12.048 0.633 -21.919 1.00 89.38 184 ARG A O 1
ATOM 1419 N N . PRO A 1 185 ? 12.645 1.849 -23.726 1.00 91.31 185 PRO A N 1
ATOM 1420 C CA . PRO A 1 185 ? 12.914 0.686 -24.574 1.00 91.31 185 PRO A CA 1
ATOM 1421 C C . PRO A 1 185 ? 13.987 -0.254 -24.011 1.00 91.31 185 PRO A C 1
ATOM 1423 O O . PRO A 1 185 ? 13.819 -1.467 -24.086 1.00 91.31 185 PRO A O 1
ATOM 1426 N N . LEU A 1 186 ? 15.047 0.279 -23.390 1.00 93.00 186 LEU A N 1
ATOM 1427 C CA . LEU A 1 186 ? 16.085 -0.542 -22.757 1.00 93.00 186 LEU A CA 1
ATOM 1428 C C . LEU A 1 186 ? 15.531 -1.374 -21.590 1.00 93.00 186 LEU A C 1
ATOM 1430 O O . LEU A 1 186 ? 15.793 -2.573 -21.508 1.00 93.00 186 LEU A O 1
ATOM 1434 N N . LEU A 1 187 ? 14.722 -0.766 -20.715 1.00 94.75 187 LEU A N 1
ATOM 1435 C CA . LEU A 1 187 ? 14.044 -1.493 -19.636 1.00 94.75 187 LEU A CA 1
ATOM 1436 C C . LEU A 1 187 ? 13.120 -2.594 -20.186 1.00 94.75 187 LEU A C 1
ATOM 1438 O O . LEU A 1 187 ? 13.071 -3.688 -19.625 1.00 94.75 187 LEU A O 1
ATOM 1442 N N . ASP A 1 188 ? 12.418 -2.328 -21.293 1.00 94.50 188 ASP A N 1
ATOM 1443 C CA . ASP A 1 188 ? 11.552 -3.314 -21.953 1.00 94.50 188 ASP A CA 1
ATOM 1444 C C . ASP A 1 188 ? 12.358 -4.476 -22.559 1.00 94.50 188 ASP A C 1
ATOM 1446 O O . ASP A 1 188 ? 11.964 -5.640 -22.433 1.00 94.50 188 ASP A O 1
ATOM 1450 N N . ALA A 1 189 ? 13.514 -4.189 -23.159 1.00 94.19 189 ALA A N 1
ATOM 1451 C CA . ALA A 1 189 ? 14.419 -5.203 -23.693 1.00 94.19 189 ALA A CA 1
ATOM 1452 C C . ALA A 1 189 ? 14.996 -6.100 -22.584 1.00 94.19 189 ALA A C 1
ATOM 1454 O O . ALA A 1 189 ? 14.986 -7.322 -22.723 1.00 94.19 189 ALA A O 1
ATOM 1455 N N . LEU A 1 190 ? 15.411 -5.524 -21.450 1.00 94.19 190 LEU A N 1
ATOM 1456 C CA . LEU A 1 190 ? 15.895 -6.290 -20.295 1.00 94.19 190 LEU A CA 1
ATOM 1457 C C . LEU A 1 190 ? 14.804 -7.197 -19.710 1.00 94.19 190 LEU A C 1
ATOM 1459 O O . LEU A 1 190 ? 15.053 -8.375 -19.461 1.00 94.19 190 LEU A O 1
ATOM 1463 N N . CYS A 1 191 ? 13.575 -6.694 -19.547 1.00 93.56 191 CYS A N 1
ATOM 1464 C CA . CYS A 1 191 ? 12.446 -7.537 -19.143 1.00 93.56 191 CYS A CA 1
ATOM 1465 C C . CYS A 1 191 ? 12.199 -8.675 -20.139 1.00 93.56 191 CYS A C 1
ATOM 1467 O O . CYS A 1 191 ? 11.978 -9.809 -19.723 1.00 93.56 191 CYS A O 1
ATOM 1469 N N . THR A 1 192 ? 12.269 -8.391 -21.440 1.00 92.31 192 THR A N 1
ATOM 1470 C CA . THR A 1 192 ? 12.107 -9.408 -22.490 1.00 92.31 192 THR A CA 1
ATOM 1471 C C . THR A 1 192 ? 13.175 -10.492 -22.393 1.00 92.31 192 THR A C 1
ATOM 1473 O O . THR A 1 192 ? 12.843 -11.673 -22.452 1.00 92.31 192 THR A O 1
ATOM 1476 N N . TYR A 1 193 ? 14.432 -10.100 -22.181 1.00 91.19 193 TYR A N 1
ATOM 1477 C CA . TYR A 1 193 ? 15.531 -11.034 -21.966 1.00 91.19 193 TYR A CA 1
ATOM 1478 C C . TYR A 1 193 ? 15.271 -11.931 -20.750 1.00 91.19 193 TYR A C 1
ATOM 1480 O O . TYR A 1 193 ? 15.386 -13.150 -20.858 1.00 91.19 193 TYR A O 1
ATOM 1488 N N . PHE A 1 194 ? 14.855 -11.357 -19.613 1.00 88.50 194 PHE A N 1
ATOM 1489 C CA . PHE A 1 194 ? 14.584 -12.121 -18.391 1.00 88.50 194 PHE A CA 1
ATOM 1490 C C . PHE A 1 194 ? 13.391 -13.073 -18.502 1.00 88.50 194 PHE A C 1
ATOM 1492 O O . PHE A 1 194 ? 13.438 -14.146 -17.910 1.00 88.50 194 PHE A O 1
ATOM 1499 N N . LEU A 1 195 ? 12.355 -12.733 -19.274 1.00 88.81 195 LEU A N 1
ATOM 1500 C CA . LEU A 1 195 ? 11.214 -13.627 -19.515 1.00 88.81 195 LEU A CA 1
ATOM 1501 C C . LEU A 1 195 ? 11.624 -14.940 -20.203 1.00 88.81 195 LEU A C 1
ATOM 1503 O O . LEU A 1 195 ? 11.012 -15.980 -19.956 1.00 88.81 195 LEU A O 1
ATOM 1507 N N . GLN A 1 196 ? 12.667 -14.889 -21.034 1.00 84.62 196 GLN A N 1
ATOM 1508 C CA . GLN A 1 196 ? 13.207 -16.042 -21.760 1.00 84.62 196 GLN A CA 1
ATOM 1509 C C . GLN A 1 196 ? 14.189 -16.872 -20.922 1.00 84.62 196 GLN A C 1
ATOM 1511 O O . GLN A 1 196 ? 14.533 -17.988 -21.307 1.00 84.62 196 GLN A O 1
ATOM 1516 N N . GLN A 1 197 ? 14.658 -16.350 -19.783 1.00 78.56 197 GLN A N 1
ATOM 1517 C CA . GLN A 1 197 ? 15.628 -17.062 -18.959 1.00 78.56 197 GLN A CA 1
ATOM 1518 C C . GLN A 1 197 ? 14.986 -18.233 -18.218 1.00 78.56 197 GLN A C 1
ATOM 1520 O O . GLN A 1 197 ? 13.871 -18.144 -17.705 1.00 78.56 197 GLN A O 1
ATOM 1525 N N . SER A 1 198 ? 15.760 -19.309 -18.090 1.00 64.81 198 SER A N 1
ATOM 1526 C CA . SER A 1 198 ? 15.458 -20.453 -17.231 1.00 64.81 198 SER A CA 1
ATOM 1527 C C . SER A 1 198 ? 16.482 -20.506 -16.096 1.00 64.81 198 SER A C 1
ATOM 1529 O O . SER A 1 198 ? 17.485 -21.210 -16.218 1.00 64.81 198 SER A O 1
ATOM 1531 N N . PRO A 1 199 ? 16.310 -19.722 -15.012 1.00 61.97 199 PRO A N 1
ATOM 1532 C CA . PRO A 1 199 ? 17.271 -19.724 -13.917 1.00 61.97 199 PRO A CA 1
ATOM 1533 C C . PRO A 1 199 ? 17.431 -21.144 -13.356 1.00 61.97 199 PRO A C 1
ATOM 1535 O O . PRO A 1 199 ? 16.455 -21.779 -12.961 1.00 61.97 199 PRO A O 1
ATOM 1538 N N . THR A 1 200 ? 18.675 -21.624 -13.321 1.00 54.41 200 THR A N 1
ATOM 1539 C CA . THR A 1 200 ? 19.096 -23.016 -13.060 1.00 54.41 200 THR A CA 1
ATOM 1540 C C . THR A 1 200 ? 18.884 -23.504 -11.624 1.00 54.41 200 THR A C 1
ATOM 1542 O O . THR A 1 200 ? 19.383 -24.563 -11.246 1.00 54.41 200 THR A O 1
ATOM 1545 N N . SER A 1 201 ? 18.140 -22.775 -10.787 1.00 57.97 201 SER A N 1
ATOM 1546 C CA . SER A 1 201 ? 17.859 -23.233 -9.429 1.00 57.97 201 SER A CA 1
ATOM 1547 C C . SER A 1 201 ? 16.830 -24.367 -9.462 1.00 57.97 201 SER A C 1
ATOM 1549 O O . SER A 1 201 ? 15.628 -24.127 -9.429 1.00 57.97 201 SER A O 1
ATOM 1551 N N . SER A 1 202 ? 17.315 -25.607 -9.467 1.00 47.03 202 SER A N 1
ATOM 1552 C CA . SER A 1 202 ? 16.544 -26.856 -9.374 1.00 47.03 202 SER A CA 1
ATOM 1553 C C . SER A 1 202 ? 15.924 -27.121 -7.995 1.00 47.03 202 SER A C 1
ATOM 1555 O O . SER A 1 202 ? 15.359 -28.189 -7.758 1.00 47.03 202 SER A O 1
ATOM 1557 N N . ARG A 1 203 ? 15.998 -26.168 -7.055 1.00 51.09 203 ARG A N 1
ATOM 1558 C CA . ARG A 1 203 ? 15.207 -26.266 -5.827 1.00 51.09 203 ARG A CA 1
ATOM 1559 C C . ARG A 1 203 ? 13.761 -26.038 -6.232 1.00 51.09 203 ARG A C 1
ATOM 1561 O O . ARG A 1 203 ? 13.380 -24.883 -6.413 1.00 51.09 203 ARG A O 1
ATOM 1568 N N . LEU A 1 204 ? 12.994 -27.130 -6.359 1.00 47.44 204 LEU A N 1
ATOM 1569 C CA . LEU A 1 204 ? 11.529 -27.122 -6.306 1.00 47.44 204 LEU A CA 1
ATOM 1570 C C . LEU A 1 204 ? 11.114 -25.962 -5.414 1.00 47.44 204 LEU A C 1
ATOM 1572 O O . LEU A 1 204 ? 11.575 -25.914 -4.267 1.00 47.44 204 LEU A O 1
ATOM 1576 N N . ALA A 1 205 ? 10.364 -25.008 -5.981 1.00 47.00 205 ALA A N 1
ATOM 1577 C CA . ALA A 1 205 ? 9.877 -23.825 -5.289 1.00 47.00 205 ALA A CA 1
ATOM 1578 C C . ALA A 1 205 ? 9.453 -24.268 -3.896 1.00 47.00 205 ALA A C 1
ATOM 1580 O O . ALA A 1 205 ? 8.487 -25.018 -3.770 1.00 47.00 205 ALA A O 1
ATOM 1581 N N . ARG A 1 206 ? 10.276 -23.946 -2.886 1.00 46.34 206 ARG A N 1
ATOM 1582 C CA . ARG A 1 206 ? 10.124 -24.489 -1.537 1.00 46.34 206 ARG A CA 1
ATOM 1583 C C . ARG A 1 206 ? 8.700 -24.127 -1.152 1.00 46.34 206 ARG A C 1
ATOM 1585 O O . ARG A 1 206 ? 8.419 -22.933 -1.032 1.00 46.34 206 ARG A O 1
ATOM 1592 N N . VAL A 1 207 ? 7.817 -25.134 -1.119 1.00 47.12 207 VAL A N 1
ATOM 1593 C CA . VAL A 1 207 ? 6.380 -24.963 -0.883 1.00 47.12 207 VAL A CA 1
ATOM 1594 C C . VAL A 1 207 ? 6.285 -24.015 0.289 1.00 47.12 207 VAL A C 1
ATOM 1596 O O . VAL A 1 207 ? 6.906 -24.290 1.317 1.00 47.12 207 VAL A O 1
ATOM 1599 N N . LEU A 1 208 ? 5.661 -22.857 0.045 1.00 51.03 208 LEU A N 1
ATOM 1600 C CA . LEU A 1 208 ? 5.646 -21.699 0.931 1.00 51.03 208 LEU A CA 1
ATOM 1601 C C . LEU A 1 208 ? 5.482 -22.188 2.367 1.00 51.03 208 LEU A C 1
ATOM 1603 O O . LEU A 1 208 ? 4.386 -22.550 2.787 1.00 51.03 208 LEU A O 1
ATOM 1607 N N . SER A 1 209 ? 6.586 -22.246 3.112 1.00 44.19 209 SER A N 1
ATOM 1608 C CA . SER A 1 209 ? 6.498 -22.491 4.542 1.00 44.19 209 SER A CA 1
ATOM 1609 C C . SER A 1 209 ? 5.660 -21.335 5.087 1.00 44.19 209 SER A C 1
ATOM 1611 O O . SER A 1 209 ? 5.919 -20.198 4.674 1.00 44.19 209 SER A O 1
ATOM 1613 N N . PRO A 1 210 ? 4.644 -21.573 5.935 1.00 51.62 210 PRO A N 1
ATOM 1614 C CA . PRO A 1 210 ? 3.852 -20.489 6.492 1.00 51.62 210 PRO A CA 1
ATOM 1615 C C . PRO A 1 210 ? 4.814 -19.497 7.146 1.00 51.62 210 PRO A C 1
ATOM 1617 O O . PRO A 1 210 ? 5.479 -19.817 8.131 1.00 51.62 210 PRO A O 1
ATOM 1620 N N . HIS A 1 211 ? 4.975 -18.321 6.539 1.00 59.88 211 HIS A N 1
ATOM 1621 C CA . HIS A 1 211 ? 5.895 -17.327 7.063 1.00 59.88 211 HIS A CA 1
ATOM 1622 C C . HIS A 1 211 ? 5.375 -16.891 8.432 1.00 59.88 211 HIS A C 1
ATOM 1624 O O . HIS A 1 211 ? 4.172 -16.683 8.611 1.00 59.88 211 HIS A O 1
ATOM 1630 N N . SER A 1 212 ? 6.277 -16.743 9.404 1.00 62.75 212 SER A N 1
ATOM 1631 C CA . SER A 1 212 ? 5.904 -16.181 10.698 1.00 62.75 212 SER A CA 1
ATOM 1632 C C . SER A 1 212 ? 5.253 -14.814 10.496 1.00 62.75 212 SER A C 1
ATOM 1634 O O . SER A 1 212 ? 5.725 -14.013 9.675 1.00 62.75 212 SER A O 1
ATOM 1636 N N . ARG A 1 213 ? 4.157 -14.574 11.231 1.00 65.06 213 ARG A N 1
ATOM 1637 C CA . ARG A 1 213 ? 3.436 -13.298 11.203 1.00 65.06 213 ARG A CA 1
ATOM 1638 C C . ARG A 1 213 ? 4.413 -12.149 11.452 1.00 65.06 213 ARG A C 1
ATOM 1640 O O . ARG A 1 213 ? 5.370 -12.281 12.212 1.00 65.06 213 ARG A O 1
ATOM 1647 N N . ILE A 1 214 ? 4.184 -11.027 10.785 1.00 73.56 214 ILE A N 1
ATOM 1648 C CA . ILE A 1 214 ? 4.988 -9.806 10.946 1.00 73.56 214 ILE A CA 1
ATOM 1649 C C . ILE A 1 214 ? 4.466 -8.968 12.116 1.00 73.56 214 ILE A C 1
ATOM 1651 O O . ILE A 1 214 ? 3.295 -9.067 12.471 1.00 73.56 214 ILE A O 1
ATOM 1655 N N . LYS A 1 215 ? 5.329 -8.141 12.728 1.00 70.31 215 LYS A N 1
ATOM 1656 C CA . LYS A 1 215 ? 5.064 -7.459 14.012 1.00 70.31 215 LYS A CA 1
ATOM 1657 C C . LYS A 1 215 ? 3.692 -6.773 14.071 1.00 70.31 215 LYS A C 1
ATOM 1659 O O . LYS A 1 215 ? 2.962 -6.957 15.037 1.00 70.31 215 LYS A O 1
ATOM 1664 N N . PHE A 1 216 ? 3.305 -6.032 13.032 1.00 70.94 216 PHE A N 1
ATOM 1665 C CA . PHE A 1 216 ? 2.008 -5.346 13.019 1.00 70.94 216 PHE A CA 1
ATOM 1666 C C . PHE A 1 216 ? 0.790 -6.283 12.942 1.00 70.94 216 PHE A C 1
ATOM 1668 O O . PHE A 1 216 ? -0.285 -5.885 13.371 1.00 70.94 216 PHE A O 1
ATOM 1675 N N . GLN A 1 217 ? 0.931 -7.509 12.423 1.00 68.19 217 GLN A N 1
ATOM 1676 C CA . GLN A 1 217 ? -0.151 -8.506 12.401 1.00 68.19 217 GLN A CA 1
ATOM 1677 C C . GLN A 1 217 ? -0.420 -9.113 13.782 1.00 68.19 217 GLN A C 1
ATOM 1679 O O . GLN A 1 217 ? -1.449 -9.757 13.969 1.00 68.19 217 GLN A O 1
ATOM 1684 N N . PHE A 1 218 ? 0.503 -8.959 14.735 1.00 68.56 218 PHE A N 1
ATOM 1685 C CA . PHE A 1 218 ? 0.266 -9.378 16.116 1.00 68.56 218 PHE A CA 1
ATOM 1686 C C . PHE A 1 218 ? -0.591 -8.374 16.892 1.00 68.56 218 PHE A C 1
ATOM 1688 O O . PHE A 1 218 ? -1.176 -8.744 17.905 1.00 68.56 218 PHE A O 1
ATOM 1695 N N . ASN A 1 219 ? -0.705 -7.131 16.413 1.00 70.69 219 ASN A N 1
ATOM 1696 C CA . ASN A 1 219 ? -1.551 -6.126 17.040 1.00 70.69 219 ASN A CA 1
ATOM 1697 C C . ASN A 1 219 ? -2.950 -6.163 16.402 1.00 70.69 219 ASN A C 1
ATOM 1699 O O . ASN A 1 219 ? -3.055 -5.993 15.184 1.00 70.69 219 ASN A O 1
ATOM 1703 N N . PRO A 1 220 ? -4.027 -6.350 17.188 1.00 65.56 220 PRO A N 1
ATOM 1704 C CA . PRO A 1 220 ? -5.380 -6.387 16.649 1.00 65.56 220 PRO A CA 1
ATOM 1705 C C . PRO A 1 220 ? -5.731 -5.042 16.010 1.00 65.56 220 PRO A C 1
ATOM 1707 O O . PRO A 1 220 ? -5.445 -3.969 16.551 1.00 65.56 220 PRO A O 1
ATOM 1710 N N . THR A 1 221 ? -6.355 -5.086 14.834 1.00 68.31 221 THR A N 1
ATOM 1711 C CA . THR A 1 221 ? -6.795 -3.854 14.161 1.00 68.31 221 THR A CA 1
ATOM 1712 C C . THR A 1 221 ? -7.908 -3.168 14.961 1.00 68.31 221 THR A C 1
ATOM 1714 O O . THR A 1 221 ? -8.633 -3.822 15.701 1.00 68.31 221 THR A O 1
ATOM 1717 N N . GLN A 1 222 ? -8.127 -1.859 14.780 1.00 67.75 222 GLN A N 1
ATOM 1718 C CA . GLN A 1 222 ? -9.262 -1.165 15.421 1.00 67.75 222 GLN A CA 1
ATOM 1719 C C . GLN A 1 222 ? -10.615 -1.799 15.062 1.00 67.75 222 GLN A C 1
ATOM 1721 O O . GLN A 1 222 ? -11.498 -1.880 15.905 1.00 67.75 222 GLN A O 1
ATOM 1726 N N . ILE A 1 223 ? -10.759 -2.311 13.836 1.00 64.88 223 ILE A N 1
ATOM 1727 C CA . ILE A 1 223 ? -11.958 -3.039 13.399 1.00 64.88 223 ILE A CA 1
ATOM 1728 C C . ILE A 1 223 ? -12.087 -4.363 14.151 1.00 64.88 223 ILE A C 1
ATOM 1730 O O . ILE A 1 223 ? -13.181 -4.751 14.534 1.00 64.88 223 ILE A O 1
ATOM 1734 N N . GLU A 1 224 ? -10.984 -5.072 14.360 1.00 68.81 224 GLU A N 1
ATOM 1735 C CA . GLU A 1 224 ? -10.967 -6.328 15.105 1.00 68.81 224 GLU A CA 1
ATOM 1736 C C . GLU A 1 224 ? -11.265 -6.098 16.589 1.00 68.81 224 GLU A C 1
ATOM 1738 O O . GLU A 1 224 ? -12.106 -6.795 17.146 1.00 68.81 224 GLU A O 1
ATOM 1743 N N . LEU A 1 225 ? -10.695 -5.051 17.191 1.00 74.81 225 LEU A N 1
ATOM 1744 C CA . LEU A 1 225 ? -11.049 -4.589 18.533 1.00 74.81 225 LEU A CA 1
ATOM 1745 C C . LEU A 1 225 ? -12.535 -4.220 18.624 1.00 74.81 225 LEU A C 1
ATOM 1747 O O . LEU A 1 225 ? -13.220 -4.683 19.533 1.00 74.81 225 LEU A O 1
ATOM 1751 N N . GLN A 1 226 ? -13.062 -3.460 17.658 1.00 73.50 226 GLN A N 1
ATOM 1752 C CA . GLN A 1 226 ? -14.484 -3.117 17.585 1.00 73.50 226 GLN A CA 1
ATOM 1753 C C . GLN A 1 226 ? -15.368 -4.351 17.399 1.00 73.50 226 GLN A C 1
ATOM 1755 O O . GLN A 1 226 ? -16.397 -4.444 18.054 1.00 73.50 226 GLN A O 1
ATOM 1760 N N . ARG A 1 227 ? -14.978 -5.324 16.567 1.00 78.69 227 ARG A N 1
ATOM 1761 C CA . ARG A 1 227 ? -15.705 -6.594 16.394 1.00 78.69 227 ARG A CA 1
ATOM 1762 C C . ARG A 1 227 ? -15.708 -7.413 17.676 1.00 78.69 227 ARG A C 1
ATOM 1764 O O . ARG A 1 227 ? -16.751 -7.938 18.048 1.00 78.69 227 ARG A O 1
ATOM 1771 N N . VAL A 1 228 ? -14.569 -7.511 18.363 1.00 80.00 228 VAL A N 1
ATOM 1772 C CA . VAL A 1 228 ? -14.460 -8.196 19.659 1.00 80.00 228 VAL A CA 1
ATOM 1773 C C . VAL A 1 228 ? -15.340 -7.500 20.697 1.00 80.00 228 VAL A C 1
ATOM 1775 O O . VAL A 1 228 ? -16.090 -8.170 21.404 1.00 80.00 228 VAL A O 1
ATOM 1778 N N . HIS A 1 229 ? -15.306 -6.169 20.754 1.00 78.94 229 HIS A N 1
ATOM 1779 C CA . HIS A 1 229 ? -16.143 -5.367 21.643 1.00 78.94 229 HIS A CA 1
ATOM 1780 C C . HIS A 1 229 ? -17.637 -5.520 21.315 1.00 78.94 229 HIS A C 1
ATOM 1782 O O . HIS A 1 229 ? -18.425 -5.831 22.201 1.00 78.94 229 HIS A O 1
ATOM 1788 N N . GLN A 1 230 ? -18.035 -5.430 20.042 1.00 81.56 230 GLN A N 1
ATOM 1789 C CA . GLN A 1 230 ? -19.408 -5.687 19.592 1.00 81.56 230 GLN A CA 1
ATOM 1790 C C . GLN A 1 230 ? -19.860 -7.115 19.917 1.00 81.56 230 GLN A C 1
ATOM 1792 O O . GLN A 1 230 ? -20.985 -7.316 20.367 1.00 81.56 230 GLN A O 1
ATOM 1797 N N . ALA A 1 231 ? -18.997 -8.119 19.743 1.00 83.88 231 ALA A N 1
ATOM 1798 C CA . ALA A 1 231 ? -19.312 -9.502 20.086 1.00 83.88 231 ALA A CA 1
ATOM 1799 C C . ALA A 1 231 ? -19.510 -9.683 21.600 1.00 83.88 231 ALA A C 1
ATOM 1801 O O . ALA A 1 231 ? -20.448 -10.365 22.015 1.00 83.88 231 ALA A O 1
ATOM 1802 N N . LYS A 1 232 ? -18.670 -9.052 22.434 1.00 83.44 232 LYS A N 1
ATOM 1803 C CA . LYS A 1 232 ? -18.873 -9.000 23.892 1.00 83.44 232 LYS A CA 1
ATOM 1804 C C . LYS A 1 232 ? -20.206 -8.335 24.239 1.00 83.44 232 LYS A C 1
ATOM 1806 O O . LYS A 1 232 ? -20.975 -8.902 25.013 1.00 83.44 232 LYS A O 1
ATOM 1811 N N . TRP A 1 233 ? -20.518 -7.207 23.602 1.00 84.00 233 TRP A N 1
ATOM 1812 C CA . TRP A 1 233 ? -21.777 -6.489 23.783 1.00 84.00 233 TRP A CA 1
ATOM 1813 C C . TRP A 1 233 ? -23.004 -7.310 23.414 1.00 84.00 233 TRP A C 1
ATOM 1815 O O . TRP A 1 233 ? -23.952 -7.367 24.189 1.00 84.00 233 TRP A O 1
ATOM 1825 N N . ARG A 1 234 ? -22.975 -8.016 22.281 1.00 85.94 234 ARG A N 1
ATOM 1826 C CA . ARG A 1 234 ? -24.067 -8.909 21.869 1.00 85.94 234 ARG A CA 1
ATOM 1827 C C . ARG A 1 234 ? -24.276 -10.058 22.850 1.00 85.94 234 ARG A C 1
ATOM 1829 O O . ARG A 1 234 ? -25.417 -10.435 23.113 1.00 85.94 234 ARG A O 1
ATOM 1836 N N . ARG A 1 235 ? -23.198 -10.596 23.431 1.00 88.88 235 ARG A N 1
ATOM 1837 C CA . ARG A 1 235 ? -23.297 -11.613 24.491 1.00 88.88 235 ARG A CA 1
ATOM 1838 C C . ARG A 1 235 ? -23.942 -11.043 25.755 1.00 88.88 235 ARG A C 1
ATOM 1840 O O . ARG A 1 235 ? -24.815 -11.701 26.313 1.00 88.88 235 ARG A O 1
ATOM 1847 N N . LEU A 1 236 ? -23.556 -9.834 26.173 1.00 88.75 236 LEU A N 1
ATOM 1848 C CA . LEU A 1 236 ? -24.168 -9.158 27.320 1.00 88.75 236 LEU A CA 1
ATOM 1849 C C . LEU A 1 236 ? -25.645 -8.828 27.060 1.00 88.75 236 LEU A C 1
ATOM 1851 O O . LEU A 1 236 ? -26.479 -9.145 27.898 1.00 88.75 236 LEU A O 1
ATOM 1855 N N . GLU A 1 237 ? -25.985 -8.282 25.888 1.00 88.56 237 GLU A N 1
ATOM 1856 C CA . GLU A 1 237 ? -27.372 -8.033 25.467 1.00 88.56 237 GLU A CA 1
ATOM 1857 C C . GLU A 1 237 ? -28.213 -9.308 25.563 1.00 88.56 237 GLU A C 1
ATOM 1859 O O . GLU A 1 237 ? -29.285 -9.306 26.168 1.00 88.56 237 GLU A O 1
ATOM 1864 N N . THR A 1 238 ? -27.708 -10.408 25.004 1.00 90.00 238 THR A N 1
ATOM 1865 C CA . THR A 1 238 ? -28.399 -11.703 25.033 1.00 90.00 238 THR A CA 1
ATOM 1866 C C . THR A 1 238 ? -28.606 -12.180 26.470 1.00 90.00 238 THR A C 1
ATOM 1868 O O . THR A 1 238 ? -29.703 -12.609 26.821 1.00 90.00 238 THR A O 1
ATOM 1871 N N . ALA A 1 239 ? -27.585 -12.054 27.325 1.00 92.31 239 ALA A N 1
ATOM 1872 C CA . ALA A 1 239 ? -27.671 -12.440 28.730 1.00 92.31 239 ALA A CA 1
ATOM 1873 C C . ALA A 1 239 ? -28.687 -11.588 29.509 1.00 92.31 239 ALA A C 1
ATOM 1875 O O . ALA A 1 239 ? -29.501 -12.148 30.238 1.00 92.31 239 ALA A O 1
ATOM 1876 N N . VAL A 1 240 ? -28.684 -10.262 29.319 1.00 91.00 240 VAL A N 1
ATOM 1877 C CA . VAL A 1 240 ? -29.639 -9.330 29.946 1.00 91.00 240 VAL A CA 1
ATOM 1878 C C . VAL A 1 240 ? -31.070 -9.656 29.517 1.00 91.00 240 VAL A C 1
ATOM 1880 O O . VAL A 1 240 ? -31.941 -9.825 30.366 1.00 91.00 240 VAL A O 1
ATOM 1883 N N . ARG A 1 241 ? -31.317 -9.825 28.210 1.00 90.69 241 ARG A N 1
ATOM 1884 C CA . ARG A 1 241 ? -32.641 -10.213 27.690 1.00 90.69 241 ARG A CA 1
ATOM 1885 C C . ARG A 1 241 ? -33.108 -11.557 28.248 1.00 90.69 241 ARG A C 1
ATOM 1887 O O . ARG A 1 241 ? -34.296 -11.729 28.497 1.00 90.69 241 ARG A O 1
ATOM 1894 N N . GLN A 1 242 ? -32.191 -12.503 28.445 1.00 92.88 242 GLN A N 1
ATOM 1895 C CA . GLN A 1 242 ? -32.514 -13.818 28.988 1.00 92.88 242 GLN A CA 1
ATOM 1896 C C . GLN A 1 242 ? -32.918 -13.752 30.466 1.00 92.88 242 GLN A C 1
ATOM 1898 O O . GLN A 1 242 ? -33.910 -14.375 30.834 1.00 92.88 242 GLN A O 1
ATOM 1903 N N . VAL A 1 243 ? -32.193 -13.003 31.307 1.00 93.31 243 VAL A N 1
ATOM 1904 C CA . VAL A 1 243 ? -32.520 -12.898 32.746 1.00 93.31 243 VAL A CA 1
ATOM 1905 C C . VAL A 1 243 ? -33.732 -12.016 33.035 1.00 93.31 243 VAL A C 1
ATOM 1907 O O . VAL A 1 243 ? -34.378 -12.189 34.064 1.00 93.31 243 VAL A O 1
ATOM 1910 N N . LEU A 1 244 ? -34.063 -11.100 32.125 1.00 91.62 244 LEU A N 1
ATOM 1911 C CA . LEU A 1 244 ? -35.267 -10.270 32.202 1.00 91.62 244 LEU A CA 1
ATOM 1912 C C . LEU A 1 244 ? -36.470 -10.885 31.467 1.00 91.62 244 LEU A C 1
ATOM 1914 O O . LEU A 1 244 ? -37.534 -10.273 31.397 1.00 91.62 244 LEU A O 1
ATOM 1918 N N . ARG A 1 245 ? -36.328 -12.092 30.908 1.00 90.50 245 ARG A N 1
ATOM 1919 C CA . ARG A 1 245 ? -37.401 -12.750 30.158 1.00 90.50 245 ARG A CA 1
ATOM 1920 C C . ARG A 1 245 ? -38.605 -13.009 31.067 1.00 90.50 245 ARG A C 1
ATOM 1922 O O . ARG A 1 245 ? -38.468 -13.641 32.109 1.00 90.50 245 ARG A O 1
ATOM 1929 N N . GLY A 1 246 ? -39.782 -12.556 30.639 1.00 84.69 246 GLY A N 1
ATOM 1930 C CA . GLY A 1 246 ? -41.028 -12.689 31.402 1.00 84.69 246 GLY A CA 1
ATOM 1931 C C . GLY A 1 246 ? -41.259 -11.587 32.440 1.00 84.69 246 GLY A C 1
ATOM 1932 O O . GLY A 1 246 ? -42.288 -11.607 33.105 1.00 84.69 246 GLY A O 1
ATOM 1933 N N . GLN A 1 247 ? -40.340 -10.626 32.571 1.00 88.81 247 GLN A N 1
ATOM 1934 C CA . GLN A 1 247 ? -40.582 -9.393 33.316 1.00 88.81 247 GLN A CA 1
ATOM 1935 C C . GLN A 1 247 ? -41.211 -8.335 32.399 1.00 88.81 247 GLN A C 1
ATOM 1937 O O . GLN A 1 247 ? -40.907 -8.299 31.205 1.00 88.81 247 GLN A O 1
ATOM 1942 N N . ASP A 1 248 ? -42.047 -7.458 32.959 1.00 87.56 248 ASP A N 1
ATOM 1943 C CA . ASP A 1 248 ? -42.618 -6.314 32.235 1.00 87.56 248 ASP A CA 1
ATOM 1944 C C . ASP A 1 248 ? -41.559 -5.206 32.112 1.00 87.56 248 ASP A C 1
ATOM 1946 O O . ASP A 1 248 ? -41.445 -4.302 32.945 1.00 87.56 248 ASP A O 1
ATOM 1950 N N . VAL A 1 249 ? -40.658 -5.388 31.144 1.00 90.00 249 VAL A N 1
ATOM 1951 C CA . VAL A 1 249 ? -39.557 -4.472 30.834 1.00 90.00 249 VAL A CA 1
ATOM 1952 C C . VAL A 1 249 ? -39.428 -4.295 29.328 1.00 90.00 249 VAL A C 1
ATOM 1954 O O . VAL A 1 249 ? -39.590 -5.239 28.553 1.00 90.00 249 VAL A O 1
ATOM 1957 N N . ASN A 1 250 ? -39.026 -3.102 28.908 1.00 88.94 250 ASN A N 1
ATOM 1958 C CA . ASN A 1 250 ? -38.599 -2.852 27.538 1.00 88.94 250 ASN A CA 1
ATOM 1959 C C . ASN A 1 250 ? -37.072 -2.726 27.494 1.00 88.94 250 ASN A C 1
ATOM 1961 O O . ASN A 1 250 ? -36.487 -1.964 28.260 1.00 88.94 250 ASN A O 1
ATOM 1965 N N . VAL A 1 251 ? -36.425 -3.483 26.603 1.00 88.69 251 VAL A N 1
ATOM 1966 C CA . VAL A 1 251 ? -34.963 -3.519 26.452 1.00 88.69 251 VAL A CA 1
ATOM 1967 C C . VAL A 1 251 ? -34.584 -3.020 25.064 1.00 88.69 251 VAL A C 1
ATOM 1969 O O . VAL A 1 251 ? -34.812 -3.697 24.056 1.00 88.69 251 VAL A O 1
ATOM 1972 N N . VAL A 1 252 ? -33.948 -1.852 25.019 1.00 87.19 252 VAL A N 1
ATOM 1973 C CA . VAL A 1 252 ? -33.516 -1.193 23.786 1.00 87.19 252 VAL A CA 1
ATOM 1974 C C . VAL A 1 252 ? -31.995 -1.100 23.756 1.00 87.19 252 VAL A C 1
ATOM 1976 O O . VAL A 1 252 ? -31.369 -0.620 24.697 1.00 87.19 252 VAL A O 1
ATOM 1979 N N . TYR A 1 253 ? -31.392 -1.519 22.646 1.00 82.00 253 TYR A N 1
ATOM 1980 C CA . TYR A 1 253 ? -29.971 -1.307 22.385 1.00 82.00 253 TYR A CA 1
ATOM 1981 C C . TYR A 1 253 ? -29.775 -0.029 21.565 1.00 82.00 253 TYR A C 1
ATOM 1983 O O . TYR A 1 253 ? -30.348 0.109 20.481 1.00 82.00 253 TYR A O 1
ATOM 1991 N N . ARG A 1 254 ? -28.970 0.908 22.074 1.00 77.19 254 ARG A N 1
ATOM 1992 C CA . ARG A 1 254 ? -28.599 2.149 21.377 1.00 77.19 254 ARG A CA 1
ATOM 1993 C C . ARG A 1 254 ? -27.099 2.384 21.502 1.00 77.19 254 ARG A C 1
ATOM 1995 O O . ARG A 1 254 ? -26.600 2.678 22.582 1.00 77.19 254 ARG A O 1
ATOM 2002 N N . GLY A 1 255 ? -26.376 2.299 20.386 1.00 75.44 255 GLY A N 1
ATOM 2003 C CA . GLY A 1 255 ? -24.928 2.522 20.381 1.00 75.44 255 GLY A CA 1
ATOM 2004 C C . GLY A 1 255 ? -24.203 1.494 21.251 1.00 75.44 255 GLY A C 1
ATOM 2005 O O . GLY A 1 255 ? -24.296 0.310 20.973 1.00 75.44 255 GLY A O 1
ATOM 2006 N N . ASN A 1 256 ? -23.512 1.933 22.304 1.00 76.31 256 ASN A N 1
ATOM 2007 C CA . ASN A 1 256 ? -22.808 1.063 23.259 1.00 76.31 256 ASN A CA 1
ATOM 2008 C C . ASN A 1 256 ? -23.553 0.942 24.602 1.00 76.31 256 ASN A C 1
ATOM 2010 O O . ASN A 1 256 ? -22.927 0.813 25.653 1.00 76.31 256 ASN A O 1
ATOM 2014 N N . GLU A 1 257 ? -24.884 1.042 24.586 1.00 86.44 257 GLU A N 1
ATOM 2015 C CA . GLU A 1 257 ? -25.701 1.070 25.800 1.00 86.44 257 GLU A CA 1
ATOM 2016 C C . GLU A 1 257 ? -26.941 0.191 25.643 1.00 86.44 257 GLU A C 1
ATOM 2018 O O . GLU A 1 257 ? -27.588 0.172 24.589 1.00 86.44 257 GLU A O 1
ATOM 2023 N N . LEU A 1 258 ? -27.284 -0.527 26.712 1.00 89.00 258 LEU A N 1
ATOM 2024 C CA . LEU A 1 258 ? -28.581 -1.186 26.850 1.00 89.00 258 LEU A CA 1
ATOM 2025 C C . LEU A 1 258 ? -29.430 -0.364 27.806 1.00 89.00 258 LEU A C 1
ATOM 2027 O O . LEU A 1 258 ? -29.052 -0.157 28.956 1.00 89.00 258 LEU A O 1
ATOM 2031 N N . ILE A 1 259 ? -30.572 0.092 27.315 1.00 90.12 259 ILE A N 1
ATOM 2032 C CA . ILE A 1 259 ? -31.545 0.856 28.079 1.00 90.12 259 ILE A CA 1
ATOM 2033 C C . ILE A 1 259 ? -32.678 -0.101 28.423 1.00 90.12 259 ILE A C 1
ATOM 2035 O O . ILE A 1 259 ? -33.363 -0.604 27.531 1.00 90.12 259 ILE A O 1
ATOM 2039 N N . VAL A 1 260 ? -32.845 -0.367 29.712 1.00 91.06 260 VAL A N 1
ATOM 2040 C CA . VAL A 1 260 ? -33.972 -1.124 30.250 1.00 91.06 260 VAL A CA 1
ATOM 2041 C C . VAL A 1 260 ? -34.914 -0.131 30.904 1.00 91.06 260 VAL A C 1
ATOM 2043 O O . VAL A 1 260 ? -34.516 0.572 31.830 1.00 91.06 260 VAL A O 1
ATOM 2046 N N . THR A 1 261 ? -36.151 -0.063 30.435 1.00 90.12 261 THR A N 1
ATOM 2047 C CA . THR A 1 261 ? -37.207 0.708 31.097 1.00 90.12 261 THR A CA 1
ATOM 2048 C C . THR A 1 261 ? -38.205 -0.248 31.719 1.00 90.12 261 THR A C 1
ATOM 2050 O O . THR A 1 261 ? -38.671 -1.168 31.042 1.00 90.12 261 THR A O 1
ATOM 2053 N N . ASP A 1 262 ? -38.537 -0.033 32.985 1.00 86.50 262 ASP A N 1
ATOM 2054 C CA . ASP A 1 262 ? -39.530 -0.833 33.693 1.00 86.50 262 ASP A CA 1
ATOM 2055 C C . ASP A 1 262 ? -40.483 0.047 34.510 1.00 86.50 262 ASP A C 1
ATOM 2057 O O . ASP A 1 262 ? -40.127 1.149 34.931 1.00 86.50 262 ASP A O 1
ATOM 2061 N N . ASN A 1 263 ? -41.702 -0.450 34.709 1.00 84.50 263 ASN A N 1
ATOM 2062 C CA . ASN A 1 263 ? -42.776 0.185 35.477 1.00 84.50 263 ASN A CA 1
ATOM 2063 C C . ASN A 1 263 ? -43.293 -0.741 36.598 1.00 84.50 263 ASN A C 1
ATOM 2065 O O . ASN A 1 263 ? -44.413 -0.574 37.084 1.00 84.50 263 ASN A O 1
ATOM 2069 N N . GLN A 1 264 ? -42.503 -1.745 36.995 1.00 80.50 264 GLN A N 1
ATOM 2070 C CA . GLN A 1 264 ? -42.965 -2.804 37.891 1.00 80.50 264 GLN A CA 1
ATOM 2071 C C . GLN A 1 264 ? -43.232 -2.271 39.306 1.00 80.50 264 GLN A C 1
ATOM 2073 O O . GLN A 1 264 ? -42.583 -1.340 39.789 1.00 80.50 264 GLN A O 1
ATOM 2078 N N . SER A 1 265 ? -44.132 -2.919 40.041 1.00 75.81 265 SER A N 1
ATOM 2079 C CA . SER A 1 265 ? -44.344 -2.617 41.463 1.00 75.81 265 SER A CA 1
ATOM 2080 C C . SER A 1 265 ? -43.119 -2.975 42.318 1.00 75.81 265 SER A C 1
ATOM 2082 O O . SER A 1 265 ? -42.762 -2.234 43.233 1.00 75.81 265 SER A O 1
ATOM 2084 N N . ASN A 1 266 ? -42.423 -4.072 41.991 1.00 81.62 266 ASN A N 1
ATOM 2085 C CA . ASN A 1 266 ? -41.206 -4.501 42.678 1.00 81.62 266 ASN A CA 1
ATOM 2086 C C . ASN A 1 266 ? -39.948 -3.995 41.967 1.00 81.62 266 ASN A C 1
ATOM 2088 O O . ASN A 1 266 ? -39.483 -4.583 40.996 1.00 81.62 266 ASN A O 1
ATOM 2092 N N . ALA A 1 267 ? -39.342 -2.951 42.516 1.00 72.38 267 ALA A N 1
ATOM 2093 C CA . ALA A 1 267 ? -38.154 -2.328 41.946 1.00 72.38 267 ALA A CA 1
ATOM 2094 C C . ALA A 1 267 ? -36.863 -3.164 42.031 1.00 72.38 267 ALA A C 1
ATOM 2096 O O . ALA A 1 267 ? -35.863 -2.832 41.396 1.00 72.38 267 ALA A O 1
ATOM 2097 N N . ASN A 1 268 ? -36.867 -4.247 42.812 1.00 85.12 268 ASN A N 1
ATOM 2098 C CA . ASN A 1 268 ? -35.691 -5.080 43.044 1.00 85.12 268 ASN A CA 1
ATOM 2099 C C . ASN A 1 268 ? -35.578 -6.255 42.051 1.00 85.12 268 ASN A C 1
ATOM 2101 O O . ASN A 1 268 ? -34.559 -6.945 42.030 1.00 85.12 268 ASN A O 1
ATOM 2105 N N . SER A 1 269 ? -36.608 -6.513 41.235 1.00 88.19 269 SER A N 1
ATOM 2106 C CA . SER A 1 269 ? -36.631 -7.621 40.264 1.00 88.19 269 SER A CA 1
ATOM 2107 C C . SER A 1 269 ? -35.547 -7.464 39.192 1.00 88.19 269 SER A C 1
ATOM 2109 O O . SER A 1 269 ? -34.733 -8.371 38.990 1.00 88.19 269 SER A O 1
ATOM 2111 N N . VAL A 1 270 ? -35.486 -6.285 38.567 1.00 89.81 270 VAL A N 1
ATOM 2112 C CA . VAL A 1 270 ? -34.502 -5.943 37.531 1.00 89.81 270 VAL A CA 1
ATOM 2113 C C . VAL A 1 270 ? -33.093 -5.949 38.117 1.00 89.81 270 VAL A C 1
ATOM 2115 O O . VAL A 1 270 ? -32.186 -6.561 37.553 1.00 89.81 270 VAL A O 1
ATOM 2118 N N . TRP A 1 271 ? -32.904 -5.344 39.293 1.00 91.12 271 TRP A N 1
ATOM 2119 C CA . TRP A 1 271 ? -31.594 -5.283 39.939 1.00 91.12 271 TRP A CA 1
ATOM 2120 C C . TRP A 1 271 ? -31.037 -6.669 40.284 1.00 91.12 271 TRP A C 1
ATOM 2122 O O . TRP A 1 271 ? -29.902 -6.977 39.918 1.00 91.12 271 TRP A O 1
ATOM 2132 N N . LYS A 1 272 ? -31.844 -7.551 40.890 1.00 90.69 272 LYS A N 1
ATOM 2133 C CA . LYS A 1 272 ? -31.434 -8.938 41.171 1.00 90.69 272 LYS A CA 1
ATOM 2134 C C . LYS A 1 272 ? -31.092 -9.715 39.899 1.00 90.69 272 LYS A C 1
ATOM 2136 O O . LYS A 1 272 ? -30.116 -10.469 39.884 1.00 90.69 272 LYS A O 1
ATOM 2141 N N . ALA A 1 273 ? -31.860 -9.520 38.827 1.00 91.62 273 ALA A N 1
ATOM 2142 C CA . ALA A 1 273 ? -31.580 -10.146 37.539 1.00 91.62 273 ALA A CA 1
ATOM 2143 C C . ALA A 1 273 ? -30.220 -9.692 36.980 1.00 91.62 273 ALA A C 1
ATOM 2145 O O . ALA A 1 273 ? -29.413 -10.531 36.576 1.00 91.62 273 ALA A O 1
ATOM 2146 N N . LEU A 1 274 ? -29.908 -8.394 37.043 1.00 92.06 274 LEU A N 1
ATOM 2147 C CA . LEU A 1 274 ? -28.609 -7.858 36.623 1.00 92.06 274 LEU A CA 1
ATOM 2148 C C . LEU A 1 274 ? -27.457 -8.341 37.523 1.00 92.06 274 LEU A C 1
ATOM 2150 O O . LEU A 1 274 ? -26.400 -8.722 37.017 1.00 92.06 274 LEU A O 1
ATOM 2154 N N . GLN A 1 275 ? -27.660 -8.422 38.840 1.00 92.31 275 GLN A N 1
ATOM 2155 C CA . GLN A 1 275 ? -26.664 -8.973 39.767 1.00 92.31 275 GLN A CA 1
ATOM 2156 C C . GLN A 1 275 ? -26.323 -10.442 39.461 1.00 92.31 275 GLN A C 1
ATOM 2158 O O . GLN A 1 275 ? -25.159 -10.835 39.574 1.00 92.31 275 GLN A O 1
ATOM 2163 N N . SER A 1 276 ? -27.294 -11.247 39.007 1.00 92.94 276 SER A N 1
ATOM 2164 C CA . SER A 1 276 ? -27.073 -12.669 38.684 1.00 92.94 276 SER A CA 1
ATOM 2165 C C . SER A 1 276 ? -26.024 -12.891 37.584 1.00 92.94 276 SER A C 1
ATOM 2167 O O . SER A 1 276 ? -25.289 -13.880 37.607 1.00 92.94 276 SER A O 1
ATOM 2169 N N . ILE A 1 277 ? -25.894 -11.938 36.655 1.00 93.12 277 ILE A N 1
ATOM 2170 C CA . ILE A 1 277 ? -24.942 -11.991 35.538 1.00 93.12 277 ILE A CA 1
ATOM 2171 C C . ILE A 1 277 ? -23.704 -11.110 35.759 1.00 93.12 277 ILE A C 1
ATOM 2173 O O . ILE A 1 277 ? -22.701 -11.301 35.068 1.00 93.12 277 ILE A O 1
ATOM 2177 N N . GLY A 1 278 ? -23.721 -10.216 36.756 1.00 88.88 278 GLY A N 1
ATOM 2178 C CA . GLY A 1 278 ? -22.623 -9.294 37.089 1.00 88.88 278 GLY A CA 1
ATOM 2179 C C . GLY A 1 278 ? -21.321 -9.964 37.552 1.00 88.88 278 GLY A C 1
ATOM 2180 O O . GLY A 1 278 ? -20.273 -9.322 37.589 1.00 88.88 278 GLY A O 1
ATOM 2181 N N . LYS A 1 279 ? -21.353 -11.265 37.884 1.00 86.69 279 LYS A N 1
ATOM 2182 C CA . LYS A 1 279 ? -20.140 -12.071 38.131 1.00 86.69 279 LYS A CA 1
ATOM 2183 C C . LYS A 1 279 ? -19.479 -12.574 36.844 1.00 86.69 279 LYS A C 1
ATOM 2185 O O . LYS A 1 279 ? -18.263 -12.723 36.813 1.00 86.69 279 LYS A O 1
ATOM 2190 N N . LYS A 1 280 ? -20.272 -12.863 35.805 1.00 89.56 280 LYS A N 1
ATOM 2191 C CA . LYS A 1 280 ? -19.809 -13.448 34.534 1.00 89.56 280 LYS A CA 1
ATOM 2192 C C . LYS A 1 280 ? -19.460 -12.383 33.494 1.00 89.56 280 LYS A C 1
ATOM 2194 O O . LYS A 1 280 ? -18.573 -12.604 32.675 1.00 89.56 280 LYS A O 1
ATOM 2199 N N . TYR A 1 281 ? -20.156 -11.250 33.522 1.00 90.19 281 TYR A N 1
ATOM 2200 C CA . TYR A 1 281 ? -19.948 -10.139 32.600 1.00 90.19 281 TYR A CA 1
ATOM 2201 C C . TYR A 1 281 ? -19.571 -8.877 33.376 1.00 90.19 281 TYR A C 1
ATOM 2203 O O . TYR A 1 281 ? -20.205 -8.550 34.376 1.00 90.19 281 TYR A O 1
ATOM 2211 N N . SER A 1 282 ? -18.555 -8.158 32.897 1.00 88.94 282 SER A N 1
ATOM 2212 C CA . SER A 1 282 ? -18.122 -6.884 33.478 1.00 88.94 282 SER A CA 1
ATOM 2213 C C . SER A 1 282 ? -18.926 -5.731 32.884 1.00 88.94 282 SER A C 1
ATOM 2215 O O . SER A 1 282 ? -18.730 -5.359 31.730 1.00 88.94 282 SER A O 1
ATOM 2217 N N . PHE A 1 283 ? -19.834 -5.162 33.670 1.00 91.44 283 PHE A N 1
ATOM 2218 C CA . PHE A 1 283 ? -20.631 -4.004 33.280 1.00 91.44 283 PHE A CA 1
ATOM 2219 C C . PHE A 1 283 ? -20.982 -3.144 34.497 1.00 91.44 283 PHE A C 1
ATOM 2221 O O . PHE A 1 283 ? -20.894 -3.593 35.643 1.00 91.44 283 PHE A O 1
ATOM 2228 N N . ALA A 1 284 ? -21.360 -1.900 34.234 1.00 91.44 284 ALA A N 1
ATOM 2229 C CA . ALA A 1 284 ? -21.882 -0.941 35.190 1.00 91.44 284 ALA A CA 1
ATOM 2230 C C . ALA A 1 284 ? -23.313 -0.556 34.804 1.00 91.44 284 ALA A C 1
ATOM 2232 O O . ALA A 1 284 ? -23.718 -0.661 33.643 1.00 91.44 284 ALA A O 1
ATOM 2233 N N . VAL A 1 285 ? -24.078 -0.119 35.793 1.00 92.12 285 VAL A N 1
ATOM 2234 C CA . VAL A 1 285 ? -25.481 0.253 35.656 1.00 92.12 285 VAL A CA 1
ATOM 2235 C C . VAL A 1 285 ? -25.642 1.677 36.162 1.00 92.12 285 VAL A C 1
ATOM 2237 O O . VAL A 1 285 ? -25.222 1.993 37.269 1.00 92.12 285 VAL A O 1
ATOM 2240 N N . ALA A 1 286 ? -26.253 2.543 35.365 1.00 91.00 286 ALA A N 1
ATOM 2241 C CA . ALA A 1 286 ? -26.754 3.829 35.813 1.00 91.00 286 ALA A CA 1
ATOM 2242 C C . ALA A 1 286 ? -28.279 3.747 35.926 1.00 91.00 286 ALA A C 1
ATOM 2244 O O . ALA A 1 286 ? -28.961 3.447 34.950 1.00 91.00 286 ALA A O 1
ATOM 2245 N N . LEU A 1 287 ? -28.813 3.978 37.119 1.00 90.62 287 LEU A N 1
ATOM 2246 C CA . LEU A 1 287 ? -30.242 3.958 37.398 1.00 90.62 287 LEU A CA 1
ATOM 2247 C C . LEU A 1 287 ? -30.760 5.385 37.524 1.00 90.62 287 LEU A C 1
ATOM 2249 O O . LEU A 1 287 ? -30.364 6.109 38.434 1.00 90.62 287 LEU A O 1
ATOM 2253 N N . SER A 1 288 ? -31.703 5.748 36.661 1.00 88.94 288 SER A N 1
ATOM 2254 C CA . SER A 1 288 ? -32.492 6.968 36.782 1.00 88.94 288 SER A CA 1
ATOM 2255 C C . SER A 1 288 ? -33.878 6.643 37.336 1.00 88.94 288 SER A C 1
ATOM 2257 O O . SER A 1 288 ? -34.604 5.824 36.766 1.00 88.94 288 SER A O 1
ATOM 2259 N N . SER A 1 289 ? -34.221 7.226 38.488 1.00 86.62 289 SER A N 1
ATOM 2260 C CA . SER A 1 289 ? -35.513 7.017 39.163 1.00 86.62 289 SER A CA 1
ATOM 2261 C C . SER A 1 289 ? -35.811 8.117 40.186 1.00 86.62 289 SER A C 1
ATOM 2263 O O . SER A 1 289 ? -34.910 8.843 40.604 1.00 86.62 289 SER A O 1
ATOM 2265 N N . LYS A 1 290 ? -37.072 8.242 40.620 1.00 82.81 290 LYS A N 1
ATOM 2266 C CA . LYS A 1 290 ? -37.496 9.258 41.604 1.00 82.81 290 LYS A CA 1
ATOM 2267 C C . LYS A 1 290 ? -36.885 9.053 42.996 1.00 82.81 290 LYS A C 1
ATOM 2269 O O . LYS A 1 290 ? -36.531 10.022 43.664 1.00 82.81 290 LYS A O 1
ATOM 2274 N N . VAL A 1 291 ? -36.801 7.799 43.433 1.00 82.69 291 VAL A N 1
ATOM 2275 C CA . VAL A 1 291 ? -36.259 7.373 44.731 1.00 82.69 291 VAL A CA 1
ATOM 2276 C C . VAL A 1 291 ? -35.340 6.194 44.474 1.00 82.69 291 VAL A C 1
ATOM 2278 O O . VAL A 1 291 ? -35.679 5.348 43.650 1.00 82.69 291 VAL A O 1
ATOM 2281 N N . MET A 1 292 ? -34.212 6.129 45.182 1.00 82.94 292 MET A N 1
ATOM 2282 C CA . MET A 1 292 ? -33.292 4.999 45.108 1.00 82.94 292 MET A CA 1
ATOM 2283 C C . MET A 1 292 ? -34.000 3.726 45.599 1.00 82.94 292 MET A C 1
ATOM 2285 O O . MET A 1 292 ? -34.278 3.608 46.793 1.00 82.94 292 MET A O 1
ATOM 2289 N N . PRO A 1 293 ? -34.325 2.773 44.711 1.00 79.56 293 PRO A N 1
ATOM 2290 C CA . PRO A 1 293 ? -35.174 1.651 45.078 1.00 79.56 293 PRO A CA 1
ATOM 2291 C C . PRO A 1 293 ? -34.389 0.434 45.580 1.00 79.56 293 PRO A C 1
ATOM 2293 O O . PRO A 1 293 ? -34.984 -0.541 46.036 1.00 79.56 293 PRO A O 1
ATOM 2296 N N . VAL A 1 294 ? -33.063 0.451 45.430 1.00 84.06 294 VAL A N 1
ATOM 2297 C CA . VAL A 1 294 ? -32.186 -0.693 45.676 1.00 84.06 294 VAL A CA 1
ATOM 2298 C C . VAL A 1 294 ? -30.920 -0.246 46.389 1.00 84.06 294 VAL A C 1
ATOM 2300 O O . VAL A 1 294 ? -30.380 0.822 46.104 1.00 84.06 294 VAL A O 1
ATOM 2303 N N . THR A 1 295 ? -30.422 -1.091 47.286 1.00 80.75 295 THR A N 1
ATOM 2304 C CA . THR A 1 295 ? -29.131 -0.883 47.941 1.00 80.75 295 THR A CA 1
ATOM 2305 C C . THR A 1 295 ? -28.033 -1.490 47.067 1.00 80.75 295 THR A C 1
ATOM 2307 O O . THR A 1 295 ? -28.059 -2.700 46.817 1.00 80.75 295 THR A O 1
ATOM 2310 N N . PRO A 1 296 ? -27.067 -0.698 46.577 1.00 78.00 296 PRO A N 1
ATOM 2311 C CA . PRO A 1 296 ? -26.007 -1.212 45.731 1.00 78.00 296 PRO A CA 1
ATOM 2312 C C . PRO A 1 296 ? -25.036 -2.036 46.569 1.00 78.00 296 PRO A C 1
ATOM 2314 O O . PRO A 1 296 ? -24.338 -1.516 47.436 1.00 78.00 296 PRO A O 1
ATOM 2317 N N . SER A 1 297 ? -24.990 -3.339 46.309 1.00 80.06 297 SER A N 1
ATOM 2318 C CA . SER A 1 297 ? -24.003 -4.242 46.893 1.00 80.06 297 SER A CA 1
ATOM 2319 C C . SER A 1 297 ? -23.483 -5.216 45.835 1.00 80.06 297 SER A C 1
ATOM 2321 O O . SER A 1 297 ? -24.231 -5.719 44.992 1.00 80.06 297 SER A O 1
ATOM 2323 N N . GLY A 1 298 ? -22.174 -5.474 45.860 1.00 80.56 298 GLY A N 1
ATOM 2324 C CA . GLY A 1 298 ? -21.517 -6.375 44.911 1.00 80.56 298 GLY A CA 1
ATOM 2325 C C . GLY A 1 298 ? -21.409 -5.820 43.483 1.00 80.56 298 GLY A C 1
ATOM 2326 O O . GLY A 1 298 ? -21.300 -4.616 43.275 1.00 80.56 298 GLY A O 1
ATOM 2327 N N . LYS A 1 299 ? -21.373 -6.725 42.496 1.00 85.50 299 LYS A N 1
ATOM 2328 C CA . LYS A 1 299 ? -21.345 -6.403 41.057 1.00 85.50 299 LYS A CA 1
ATOM 2329 C C . LYS A 1 299 ? -22.740 -6.609 40.448 1.00 85.50 299 LYS A C 1
ATOM 2331 O O . LYS A 1 299 ? -23.409 -7.561 40.856 1.00 85.50 299 LYS A O 1
ATOM 2336 N N . PRO A 1 300 ? -23.149 -5.829 39.431 1.00 89.44 300 PRO A N 1
ATOM 2337 C CA . PRO A 1 300 ? -22.416 -4.740 38.764 1.00 89.44 300 PRO A CA 1
ATOM 2338 C C . PRO A 1 300 ? -22.338 -3.455 39.612 1.00 89.44 300 PRO A C 1
ATOM 2340 O O . PRO A 1 300 ? -23.093 -3.301 40.566 1.00 89.44 300 PRO A O 1
ATOM 2343 N N . LEU A 1 301 ? -21.434 -2.528 39.269 1.00 89.94 301 LEU A N 1
ATOM 2344 C CA . LEU A 1 301 ? -21.412 -1.191 39.888 1.00 89.94 301 LEU A CA 1
ATOM 2345 C C . LEU A 1 301 ? -22.706 -0.440 39.551 1.00 89.94 301 LEU A C 1
ATOM 2347 O O . LEU A 1 301 ? -23.150 -0.494 38.404 1.00 89.94 301 LEU A O 1
ATOM 2351 N N . LEU A 1 302 ? -23.278 0.275 40.524 1.00 90.81 302 LEU A N 1
ATOM 2352 C CA . LEU A 1 302 ? -24.483 1.085 40.342 1.00 90.81 302 LEU A CA 1
ATOM 2353 C C . LEU A 1 302 ? -24.183 2.562 40.593 1.00 90.81 302 LEU A C 1
ATOM 2355 O O . LEU A 1 302 ? -23.747 2.931 41.681 1.00 90.81 302 LEU A O 1
ATOM 2359 N N . LEU A 1 303 ? -24.493 3.402 39.613 1.00 89.06 303 LEU A N 1
ATOM 2360 C CA . LEU A 1 303 ? -24.630 4.843 39.781 1.00 89.06 303 LEU A CA 1
ATOM 2361 C C . LEU A 1 303 ? -26.121 5.175 39.818 1.00 89.06 303 LEU A C 1
ATOM 2363 O O . LEU A 1 303 ? -26.845 4.828 38.891 1.00 89.06 303 LEU A O 1
ATOM 2367 N N . TRP A 1 304 ? -26.597 5.847 40.860 1.00 90.94 304 TRP A N 1
ATOM 2368 C CA . TRP A 1 304 ? -27.981 6.317 40.916 1.00 90.94 304 TRP A CA 1
ATOM 2369 C C . TRP A 1 304 ? -28.053 7.816 40.629 1.00 90.94 304 TRP A C 1
ATOM 2371 O O . TRP A 1 304 ? -27.234 8.588 41.125 1.00 90.94 304 TRP A O 1
ATOM 2381 N N . VAL A 1 305 ? -29.037 8.213 39.824 1.00 86.94 305 VAL A N 1
ATOM 2382 C CA . VAL A 1 305 ? -29.343 9.604 39.494 1.00 86.94 305 VAL A CA 1
ATOM 2383 C C . VAL A 1 305 ? -30.831 9.837 39.726 1.00 86.94 305 VAL A C 1
ATOM 2385 O O . VAL A 1 305 ? -31.676 9.077 39.245 1.00 86.94 305 VAL A O 1
ATOM 2388 N N . GLN A 1 306 ? -31.164 10.903 40.447 1.00 85.75 306 GLN A N 1
ATOM 2389 C CA . GLN A 1 306 ? -32.554 11.273 40.677 1.00 85.75 306 GLN A CA 1
ATOM 2390 C C . GLN A 1 306 ? -33.184 11.826 39.388 1.00 85.75 306 GLN A C 1
ATOM 2392 O O . GLN A 1 306 ? -32.644 12.745 38.774 1.00 85.75 306 GLN A O 1
ATOM 2397 N N . ALA A 1 307 ? -34.316 11.258 38.968 1.00 78.38 307 ALA A N 1
ATOM 2398 C CA . ALA A 1 307 ? -35.054 11.710 37.788 1.00 78.38 307 ALA A CA 1
ATOM 2399 C C . ALA A 1 307 ? -36.004 12.884 38.126 1.00 78.38 307 ALA A C 1
ATOM 2401 O O . ALA A 1 307 ? -36.565 12.904 39.229 1.00 78.38 307 ALA A O 1
ATOM 2402 N N . PRO A 1 308 ? -36.225 13.841 37.202 1.00 69.19 308 PRO A N 1
ATOM 2403 C CA . PRO A 1 308 ? -37.232 14.890 37.368 1.00 69.19 308 PRO A CA 1
ATOM 2404 C C . PRO A 1 308 ? -38.652 14.300 37.445 1.00 69.19 308 PRO A C 1
ATOM 2406 O O . PRO A 1 308 ? -38.895 13.184 36.991 1.00 69.19 308 PRO A O 1
ATOM 2409 N N . LEU A 1 309 ? -39.582 15.040 38.059 1.00 57.25 309 LEU A N 1
ATOM 2410 C CA . LEU A 1 309 ? -40.960 14.614 38.345 1.00 57.25 309 LEU A CA 1
ATOM 2411 C C . LEU A 1 309 ? -41.692 14.126 37.076 1.00 57.25 309 LEU A C 1
ATOM 2413 O O . LEU A 1 309 ? -42.195 14.941 36.310 1.00 57.25 309 LEU A O 1
ATOM 2417 N N . SER A 1 310 ? -41.786 12.807 36.881 1.00 56.41 310 SER A N 1
ATOM 2418 C CA . SER A 1 310 ? -42.766 12.188 35.981 1.00 56.41 310 SER A CA 1
ATOM 2419 C C . SER A 1 310 ? -44.040 11.825 36.754 1.00 56.41 310 SER A C 1
ATOM 2421 O O . SER A 1 310 ? -44.013 11.627 37.976 1.00 56.41 310 SER A O 1
ATOM 2423 N N . GLU A 1 311 ? -45.175 11.755 36.054 1.00 55.59 311 GLU A N 1
ATOM 2424 C CA . GLU A 1 311 ? -46.485 11.428 36.644 1.00 55.59 311 GLU A CA 1
ATOM 2425 C C . GLU A 1 311 ? -46.543 9.994 37.204 1.00 55.59 311 GLU A C 1
ATOM 2427 O O . GLU A 1 311 ? -47.379 9.691 38.057 1.00 55.59 311 GLU A O 1
ATOM 2432 N N . ASN A 1 312 ? -45.621 9.113 36.795 1.00 59.91 312 ASN A N 1
ATOM 2433 C CA . ASN A 1 312 ? -45.681 7.686 37.090 1.00 59.91 312 ASN A CA 1
ATOM 2434 C C . ASN A 1 312 ? -44.600 7.248 38.099 1.00 59.91 312 ASN A C 1
ATOM 2436 O O . ASN A 1 312 ? -43.418 7.137 37.779 1.00 59.91 312 ASN A O 1
ATOM 2440 N N . LYS A 1 313 ? -45.000 6.960 39.350 1.00 59.75 313 LYS A N 1
ATOM 2441 C CA . LYS A 1 313 ? -44.078 6.644 40.470 1.00 59.75 313 LYS A CA 1
ATOM 2442 C C . LYS A 1 313 ? -43.187 5.409 40.250 1.00 59.75 313 LYS A C 1
ATOM 2444 O O . LYS A 1 313 ? -42.180 5.284 40.946 1.00 59.75 313 LYS A O 1
ATOM 2449 N N . ALA A 1 314 ? -43.561 4.496 39.354 1.00 63.84 314 ALA A N 1
ATOM 2450 C CA . ALA A 1 314 ? -42.859 3.229 39.140 1.00 63.84 314 ALA A CA 1
ATOM 2451 C C . ALA A 1 314 ? -41.854 3.255 37.978 1.00 63.84 314 ALA A C 1
ATOM 2453 O O . ALA A 1 314 ? -41.123 2.282 37.808 1.00 63.84 314 ALA A O 1
ATOM 2454 N N . GLU A 1 315 ? -41.801 4.339 37.201 1.00 81.56 315 GLU A N 1
ATOM 2455 C CA . GLU A 1 315 ? -40.970 4.418 36.001 1.00 81.56 315 GLU A CA 1
ATOM 2456 C C . GLU A 1 315 ? -39.481 4.527 36.355 1.00 81.56 315 GLU A C 1
ATOM 2458 O O . GLU A 1 315 ? -39.039 5.435 37.069 1.00 81.56 315 GLU A O 1
ATOM 2463 N N . ARG A 1 316 ? -38.695 3.564 35.867 1.00 89.25 316 ARG A N 1
ATOM 2464 C CA . ARG A 1 316 ? -37.250 3.479 36.087 1.00 89.25 316 ARG A CA 1
ATOM 2465 C C . ARG A 1 316 ? -36.540 3.234 34.773 1.00 89.25 316 ARG A C 1
ATOM 2467 O O . ARG A 1 316 ? -36.973 2.419 33.962 1.00 89.25 316 ARG A O 1
ATOM 2474 N N . THR A 1 317 ? -35.408 3.907 34.599 1.00 89.94 317 THR A N 1
ATOM 2475 C CA . THR A 1 317 ? -34.522 3.692 33.454 1.00 89.94 317 THR A CA 1
ATOM 2476 C C . THR A 1 317 ? -33.174 3.184 33.940 1.00 89.94 317 THR A C 1
ATOM 2478 O O . THR A 1 317 ? -32.470 3.879 34.672 1.00 89.94 317 THR A O 1
ATOM 2481 N N . TRP A 1 318 ? -32.800 1.982 33.513 1.00 91.44 318 TRP A N 1
ATOM 2482 C CA . TRP A 1 318 ? -31.507 1.362 33.781 1.00 91.44 318 TRP A CA 1
ATOM 2483 C C . TRP A 1 318 ? -30.661 1.418 32.515 1.00 91.44 318 TRP A C 1
ATOM 2485 O O . TRP A 1 318 ? -30.990 0.802 31.503 1.00 91.44 318 TRP A O 1
ATOM 2495 N N . ILE A 1 319 ? -29.560 2.153 32.570 1.00 91.19 319 ILE A N 1
ATOM 2496 C CA . ILE A 1 319 ? -28.594 2.275 31.484 1.00 91.19 319 ILE A CA 1
ATOM 2497 C C . ILE A 1 319 ? -27.409 1.377 31.816 1.00 91.19 319 ILE A C 1
ATOM 2499 O O . ILE A 1 319 ? -26.701 1.603 32.793 1.00 91.19 319 ILE A O 1
ATOM 2503 N N . ILE A 1 320 ? -27.184 0.353 31.006 1.00 91.31 320 ILE A N 1
ATOM 2504 C CA . ILE A 1 320 ? -26.119 -0.628 31.206 1.00 91.31 320 ILE A CA 1
ATOM 2505 C C . ILE A 1 320 ? -24.975 -0.321 30.238 1.00 91.31 320 ILE A C 1
ATOM 2507 O O . ILE A 1 320 ? -25.188 -0.234 29.026 1.00 91.31 320 ILE A O 1
ATOM 2511 N N . ARG A 1 321 ? -23.762 -0.182 30.781 1.00 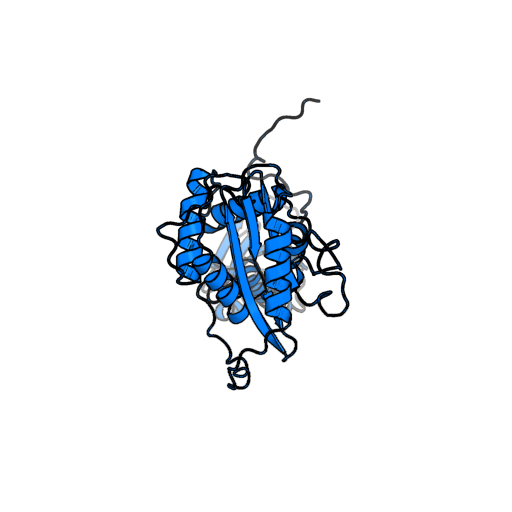88.50 321 ARG A N 1
ATOM 2512 C CA . ARG A 1 321 ? -22.513 0.123 30.059 1.00 88.50 321 ARG A CA 1
ATOM 2513 C C . ARG A 1 321 ? -21.438 -0.913 30.386 1.00 88.50 321 ARG A C 1
ATOM 2515 O O . ARG A 1 321 ? -21.406 -1.416 31.503 1.00 88.50 321 ARG A O 1
ATOM 2522 N N . GLU A 1 322 ? -20.549 -1.239 29.449 1.00 79.56 322 GLU A N 1
ATOM 2523 C CA . GLU A 1 322 ? -19.373 -2.067 29.757 1.00 79.56 322 GLU A CA 1
ATOM 2524 C C . GLU A 1 322 ? -18.532 -1.324 30.800 1.00 79.56 322 GLU A C 1
ATOM 2526 O O . GLU A 1 322 ? -18.374 -0.102 30.729 1.00 79.56 322 GLU A O 1
ATOM 2531 N N . ALA A 1 323 ? -18.038 -2.055 31.795 1.00 74.44 323 ALA A N 1
ATOM 2532 C CA . ALA A 1 323 ? -17.093 -1.491 32.742 1.00 74.44 323 ALA A CA 1
ATOM 2533 C C . ALA A 1 323 ? -15.732 -1.412 32.038 1.00 74.44 323 ALA A C 1
ATOM 2535 O O . ALA A 1 323 ? -15.225 -2.445 31.593 1.00 74.44 323 ALA A O 1
ATOM 2536 N N . VAL A 1 324 ? -15.203 -0.193 31.899 1.00 55.72 324 VAL A N 1
ATOM 2537 C CA . VAL A 1 324 ? -13.833 0.063 31.425 1.00 55.72 324 VAL A CA 1
ATOM 2538 C C . VAL A 1 324 ? -12.842 -0.364 32.498 1.00 55.72 324 VAL A C 1
ATOM 2540 O O . VAL A 1 324 ? -13.107 -0.063 33.683 1.00 55.72 324 VAL A O 1
#